Protein AF-0000000082222521 (afdb_homodimer)

Foldseek 3Di:
DPPPPPPPPPPPPPPPPPVVPPPPPPPPPQQQCVLLVPFPHSVCSNVQLVVDPVSNPDHLLVSLLSLLVSLLVLLVVVLVVLVVVLVPDDDPLVNVLSVLLNVLSVCLNPPLSVQLNVCSVVVNLVSSLVSLVSQLVSLVSSQVSDPDDDPCVVSSVVSNVSSSRSSRSSVVSVVVD/DPPPPPPPPPPPPPPPPPVVPPPPPPPPPQQQCVLLVPFPCSVCSNVQLVVDPVSNPDHLLVSLLSLLVSLLVLLVVVLVVLVVVLVPDDDPLVSVLSVLLNVLSVCLNPPLSVQLNVCSVVVNLVSSLVSLVSQLVSLVVSQVSDPDDDPCVVSSVVSNVSSSRSSRSSVVSVVVD

Sequence (354 aa):
MMKLFSIFVVFMQIQVALSSQPIRYATEPKPIQELCKFNINPSLCVSTLNLDPRSKNSNLRELASISIDATSNKVNKMLNYLISVSKNIKDREDLKKYKTCIVEYGTASRRFLPAALDDLKAGFFSLAKSDMESVVSIADHCEAQFAGSSPLTGRNKATHDIANMTADIIRYLFGNNMMKLFSIFVVFMQIQVALSSQPIRYATEPKPIQELCKFNINPSLCVSTLNLDPRSKNSNLRELASISIDATSNKVNKMLNYLISVSKNIKDREDLKKYKTCIVEYGTASRRFLPAALDDLKAGFFSLAKSDMESVVSIADHCEAQFAGSSPLTGRNKATHDIANMTADIIRYLFGNN

Structure (mmCIF, N/CA/C/O backbone):
data_AF-0000000082222521-model_v1
#
loop_
_entity.id
_entity.type
_entity.pdbx_description
1 polymer 'Invertase/pectin methylesterase inhibitor domain superfamily'
#
loop_
_atom_site.group_PDB
_atom_site.id
_atom_site.type_symbol
_atom_site.label_atom_id
_atom_site.label_alt_id
_atom_site.label_comp_id
_atom_site.label_asym_id
_atom_site.label_entity_id
_atom_site.label_seq_id
_atom_site.pdbx_PDB_ins_code
_atom_site.Cartn_x
_atom_site.Cartn_y
_atom_site.Cartn_z
_atom_site.occupancy
_atom_site.B_iso_or_equiv
_atom_site.auth_seq_id
_atom_site.auth_comp_id
_atom_site.auth_asym_id
_atom_site.auth_atom_id
_atom_site.pdbx_PDB_model_num
ATOM 1 N N . MET A 1 1 ? 41 -82.938 -55.688 1 33.47 1 MET A N 1
ATOM 2 C CA . MET A 1 1 ? 40.938 -81.438 -55.906 1 33.47 1 MET A CA 1
ATOM 3 C C . MET A 1 1 ? 39.812 -80.875 -55.094 1 33.47 1 MET A C 1
ATOM 5 O O . MET A 1 1 ? 38.625 -80.938 -55.469 1 33.47 1 MET A O 1
ATOM 9 N N . MET A 1 2 ? 39.938 -80.938 -53.719 1 43.94 2 MET A N 1
ATOM 10 C CA . MET A 1 2 ? 39.031 -80.562 -52.625 1 43.94 2 MET A CA 1
ATOM 11 C C . MET A 1 2 ? 38.781 -79.062 -52.688 1 43.94 2 MET A C 1
ATOM 13 O O . MET A 1 2 ? 39.719 -78.25 -52.656 1 43.94 2 MET A O 1
ATOM 17 N N . LYS A 1 3 ? 37.781 -78.562 -53.5 1 46.06 3 LYS A N 1
ATOM 18 C CA . LYS A 1 3 ? 37.312 -77.188 -53.656 1 46.06 3 LYS A CA 1
ATOM 19 C C . LYS A 1 3 ? 37.031 -76.562 -52.281 1 46.06 3 LYS A C 1
ATOM 21 O O . LYS A 1 3 ? 36.25 -77.062 -51.5 1 46.06 3 LYS A O 1
ATOM 26 N N . LEU A 1 4 ? 38.031 -75.812 -51.719 1 43.34 4 LEU A N 1
ATOM 27 C CA . LEU A 1 4 ? 38.062 -74.938 -50.562 1 43.34 4 LEU A CA 1
ATOM 28 C C . LEU A 1 4 ? 37.031 -73.812 -50.75 1 43.34 4 LEU A C 1
ATOM 30 O O . LEU A 1 4 ? 37.125 -73.062 -51.719 1 43.34 4 LEU A O 1
ATOM 34 N N . PHE A 1 5 ? 35.781 -74 -50.438 1 43.06 5 PHE A N 1
ATOM 35 C CA . PHE A 1 5 ? 34.719 -73.062 -50.375 1 43.06 5 PHE A CA 1
ATOM 36 C C . PHE A 1 5 ? 35.094 -71.875 -49.531 1 43.06 5 PHE A C 1
ATOM 38 O O . PHE A 1 5 ? 35.312 -72 -48.312 1 43.06 5 PHE A O 1
ATOM 45 N N . SER A 1 6 ? 35.75 -70.812 -50.062 1 41.34 6 SER A N 1
ATOM 46 C CA . SER A 1 6 ? 36.094 -69.562 -49.438 1 41.34 6 SER A CA 1
ATOM 47 C C . SER A 1 6 ? 34.844 -68.812 -48.969 1 41.34 6 SER A C 1
ATOM 49 O O . SER A 1 6 ? 34 -68.438 -49.812 1 41.34 6 SER A O 1
ATOM 51 N N . ILE A 1 7 ? 34.344 -69.125 -47.781 1 42.78 7 ILE A N 1
ATOM 52 C CA . ILE A 1 7 ? 33.25 -68.375 -47.156 1 42.78 7 ILE A CA 1
ATOM 53 C C . ILE A 1 7 ? 33.656 -66.938 -46.969 1 42.78 7 ILE A C 1
ATOM 55 O O . ILE A 1 7 ? 34.656 -66.625 -46.281 1 42.78 7 ILE A O 1
ATOM 59 N N . PHE A 1 8 ? 33.438 -66.062 -47.969 1 41.75 8 PHE A N 1
ATOM 60 C CA . PHE A 1 8 ? 33.562 -64.625 -47.844 1 41.75 8 PHE A CA 1
ATOM 61 C C . PHE A 1 8 ? 32.688 -64.125 -46.719 1 41.75 8 PHE A C 1
ATOM 63 O O . PHE A 1 8 ? 31.469 -64.188 -46.781 1 41.75 8 PHE A O 1
ATOM 70 N N . VAL A 1 9 ? 33.188 -64.125 -45.469 1 40.75 9 VAL A N 1
ATOM 71 C CA . VAL A 1 9 ? 32.562 -63.469 -44.312 1 40.75 9 VAL A CA 1
ATOM 72 C C . VAL A 1 9 ? 32.438 -61.969 -44.594 1 40.75 9 VAL A C 1
ATOM 74 O O . VAL A 1 9 ? 33.438 -61.25 -44.719 1 40.75 9 VAL A O 1
ATOM 77 N N . VAL A 1 10 ? 31.406 -61.625 -45.344 1 41.22 10 VAL A N 1
ATOM 78 C CA . VAL A 1 10 ? 31.062 -60.219 -45.469 1 41.22 10 VAL A CA 1
ATOM 79 C C . VAL A 1 10 ? 30.844 -59.594 -44.094 1 41.22 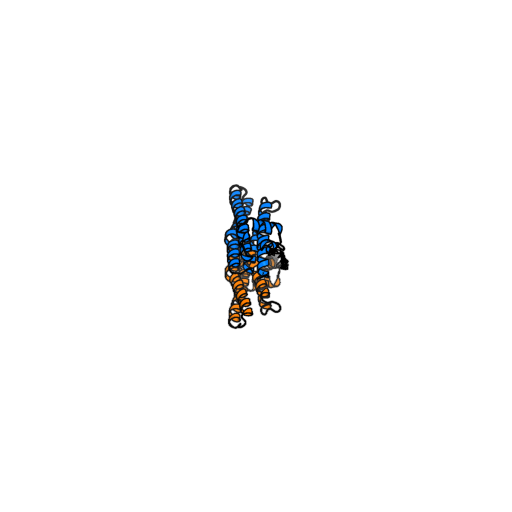10 VAL A C 1
ATOM 81 O O . VAL A 1 10 ? 29.922 -59.969 -43.375 1 41.22 10 VAL A O 1
ATOM 84 N N . PHE A 1 11 ? 31.938 -59.125 -43.406 1 41.56 11 PHE A N 1
ATOM 85 C CA . PHE A 1 11 ? 31.906 -58.281 -42.25 1 41.56 11 PHE A CA 1
ATOM 86 C C . PHE A 1 11 ? 31.078 -57 -42.5 1 41.56 11 PHE A C 1
ATOM 88 O O . PHE A 1 11 ? 31.531 -56.125 -43.25 1 41.56 11 PHE A O 1
ATOM 95 N N . MET A 1 12 ? 29.766 -57.188 -42.625 1 43.19 12 MET A N 1
ATOM 96 C CA . MET A 1 12 ? 28.906 -56.031 -42.594 1 43.19 12 MET A CA 1
ATOM 97 C C . MET A 1 12 ? 29.219 -55.125 -41.375 1 43.19 12 MET A C 1
ATOM 99 O O . MET A 1 12 ? 29.031 -55.562 -40.25 1 43.19 12 MET A O 1
ATOM 103 N N . GLN A 1 13 ? 30.188 -54.219 -41.5 1 44.16 13 GLN A N 1
ATOM 104 C CA . GLN A 1 13 ? 30.391 -53.125 -40.531 1 44.16 13 GLN A CA 1
ATOM 105 C C . GLN A 1 13 ? 29.125 -52.312 -40.375 1 44.16 13 GLN A C 1
ATOM 107 O O . GLN A 1 13 ? 28.688 -51.625 -41.312 1 44.16 13 GLN A O 1
ATOM 112 N N . ILE A 1 14 ? 28.109 -52.875 -39.719 1 44.19 14 ILE A N 1
ATOM 113 C CA . ILE A 1 14 ? 27.031 -52 -39.281 1 44.19 14 ILE A CA 1
ATOM 114 C C . ILE A 1 14 ? 27.609 -50.844 -38.469 1 44.19 14 ILE A C 1
ATOM 116 O O . ILE A 1 14 ? 28.141 -51.031 -37.375 1 44.19 14 ILE A O 1
ATOM 120 N N . GLN A 1 15 ? 28.172 -49.875 -39.094 1 47.06 15 GLN A N 1
ATOM 121 C CA . GLN A 1 15 ? 28.422 -48.594 -38.406 1 47.06 15 GLN A CA 1
ATOM 122 C C . GLN A 1 15 ? 27.156 -48.062 -37.75 1 47.06 15 GLN A C 1
ATOM 124 O O . GLN A 1 15 ? 26.188 -47.719 -38.438 1 47.06 15 GLN A O 1
ATOM 129 N N . VAL A 1 16 ? 26.828 -48.625 -36.594 1 44.84 16 VAL A N 1
ATOM 130 C CA . VAL A 1 16 ? 25.891 -47.906 -35.719 1 44.84 16 VAL A CA 1
ATOM 131 C C . VAL A 1 16 ? 26.328 -46.469 -35.562 1 44.84 16 VAL A C 1
ATOM 133 O O . VAL A 1 16 ? 27.344 -46.188 -34.938 1 44.84 16 VAL A O 1
ATOM 136 N N . ALA A 1 17 ? 26.188 -45.688 -36.656 1 46.28 17 ALA A N 1
ATOM 137 C CA . ALA A 1 17 ? 26.203 -44.25 -36.406 1 46.28 17 ALA A CA 1
ATOM 138 C C . ALA A 1 17 ? 25.344 -43.875 -35.188 1 46.28 17 ALA A C 1
ATOM 140 O O . ALA A 1 17 ? 24.109 -43.875 -35.281 1 46.28 17 ALA A O 1
ATOM 141 N N . LEU A 1 18 ? 25.781 -44.281 -33.969 1 43.16 18 LEU A N 1
ATOM 142 C CA . LEU A 1 18 ? 25.234 -43.531 -32.844 1 43.16 18 LEU A CA 1
ATOM 143 C C . LEU A 1 18 ? 25.219 -42.031 -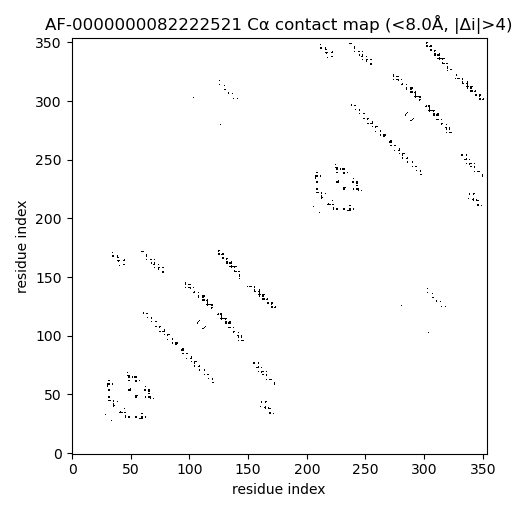33.156 1 43.16 18 LEU A C 1
ATOM 145 O O . LEU A 1 18 ? 26.25 -41.375 -33.125 1 43.16 18 LEU A O 1
ATOM 149 N N . SER A 1 19 ? 24.484 -41.688 -34.188 1 45.19 19 SER A N 1
ATOM 150 C CA . SER A 1 19 ? 24.234 -40.25 -34.219 1 45.19 19 SER A CA 1
ATOM 151 C C . SER A 1 19 ? 23.906 -39.75 -32.812 1 45.19 19 SER A C 1
ATOM 153 O O . SER A 1 19 ? 22.922 -40.156 -32.188 1 45.19 19 SER A O 1
ATOM 155 N N . SER A 1 20 ? 24.938 -39.562 -31.969 1 44.91 20 SER A N 1
ATOM 156 C CA . SER A 1 20 ? 24.688 -38.75 -30.797 1 44.91 20 SER A CA 1
ATOM 157 C C . SER A 1 20 ? 23.781 -37.562 -31.156 1 44.91 20 SER A C 1
ATOM 159 O O . SER A 1 20 ? 24.203 -36.656 -31.891 1 44.91 20 SER A O 1
ATOM 161 N N . GLN A 1 21 ? 22.531 -37.781 -31.469 1 45.69 21 GLN A N 1
ATOM 162 C CA . GLN A 1 21 ? 21.734 -36.562 -31.453 1 45.69 21 GLN A CA 1
ATOM 163 C C . GLN A 1 21 ? 22.125 -35.688 -30.281 1 45.69 21 GLN A C 1
ATOM 165 O O . GLN A 1 21 ? 22.266 -36.156 -29.156 1 45.69 21 GLN A O 1
ATOM 170 N N . PRO A 1 22 ? 22.844 -34.625 -30.594 1 45 22 PRO A N 1
ATOM 171 C CA . PRO A 1 22 ? 23 -33.781 -29.422 1 45 22 PRO A CA 1
ATOM 172 C C . PRO A 1 22 ? 21.734 -33.688 -28.562 1 45 22 PRO A C 1
ATOM 174 O O . PRO A 1 22 ? 20.641 -33.562 -29.109 1 45 22 PRO A O 1
ATOM 177 N N . ILE A 1 23 ? 21.625 -34.469 -27.547 1 42.03 23 ILE A N 1
ATOM 178 C CA . ILE A 1 23 ? 20.594 -34.094 -26.594 1 42.03 23 ILE A CA 1
ATOM 179 C C . ILE A 1 23 ? 20.391 -32.562 -26.656 1 42.03 23 ILE A C 1
ATOM 181 O O . ILE A 1 23 ? 21.312 -31.797 -26.391 1 42.03 23 ILE A O 1
ATOM 185 N N . ARG A 1 24 ? 19.734 -32.156 -27.625 1 39.88 24 ARG A N 1
ATOM 186 C CA . ARG A 1 24 ? 19.266 -30.781 -27.438 1 39.88 24 ARG A CA 1
ATOM 187 C C . ARG A 1 24 ? 18.844 -30.547 -25.984 1 39.88 24 ARG A C 1
ATOM 189 O O . ARG A 1 24 ? 17.859 -31.125 -25.516 1 39.88 24 ARG A O 1
ATOM 196 N N . TYR A 1 25 ? 19.75 -30.469 -25.062 1 37.88 25 TYR A N 1
ATOM 197 C CA . TYR A 1 25 ? 19.312 -29.828 -23.828 1 37.88 25 TYR A CA 1
ATOM 198 C C . TYR A 1 25 ? 18.344 -28.703 -24.125 1 37.88 25 TYR A C 1
ATOM 200 O O . TYR A 1 25 ? 18.672 -27.75 -24.828 1 37.88 25 TYR A O 1
ATOM 208 N N . ALA A 1 26 ? 17.234 -29 -24.578 1 41.06 26 ALA A N 1
ATOM 209 C CA . ALA A 1 26 ? 16.25 -27.922 -24.484 1 41.06 26 ALA A CA 1
ATOM 210 C C . ALA A 1 26 ? 16.578 -26.984 -23.328 1 41.06 26 ALA A C 1
ATOM 212 O O . ALA A 1 26 ? 16.609 -27.406 -22.156 1 41.06 26 ALA A O 1
ATOM 213 N N . THR A 1 27 ? 17.5 -26.141 -23.391 1 41.78 27 THR A N 1
ATOM 214 C CA . THR A 1 27 ? 17.734 -25.125 -22.359 1 41.78 27 THR A CA 1
ATOM 215 C C . THR A 1 27 ? 16.406 -24.594 -21.812 1 41.78 27 THR A C 1
ATOM 217 O O . THR A 1 27 ? 15.664 -23.922 -22.516 1 41.78 27 THR A O 1
ATOM 220 N N . GLU A 1 28 ? 15.531 -25.391 -21.266 1 46.41 28 GLU A N 1
ATOM 221 C CA . GLU A 1 28 ? 14.414 -24.812 -20.531 1 46.41 28 GLU A CA 1
ATOM 222 C C . GLU A 1 28 ? 14.695 -23.375 -20.125 1 46.41 28 GLU A C 1
ATOM 224 O O . GLU A 1 28 ? 15.781 -23.062 -19.641 1 46.41 28 GLU A O 1
ATOM 229 N N . PRO A 1 29 ? 14.195 -22.406 -20.906 1 54.22 29 PRO A N 1
ATOM 230 C CA . PRO A 1 29 ? 14.5 -21.047 -20.484 1 54.22 29 PRO A CA 1
ATOM 231 C C . PRO A 1 29 ? 14.711 -20.922 -18.984 1 54.22 29 PRO A C 1
ATOM 233 O O . PRO A 1 29 ? 13.992 -21.547 -18.203 1 54.22 29 PRO A O 1
ATOM 236 N N . LYS A 1 30 ? 15.945 -20.469 -18.547 1 71.44 30 LYS A N 1
ATOM 237 C CA . LYS A 1 30 ? 16.359 -20.25 -17.156 1 71.44 30 LYS A CA 1
ATOM 238 C C . LYS A 1 30 ? 15.328 -19.406 -16.406 1 71.44 30 LYS A C 1
ATOM 240 O O . LYS A 1 30 ? 14.898 -18.359 -16.906 1 71.44 30 LYS A O 1
ATOM 245 N N . PRO A 1 31 ? 14.688 -20.016 -15.453 1 86.31 31 PRO A N 1
ATOM 246 C CA . PRO A 1 31 ? 13.625 -19.359 -14.68 1 86.31 31 PRO A CA 1
ATOM 247 C C . PRO A 1 31 ? 13.859 -17.859 -14.508 1 86.31 31 PRO A C 1
ATOM 249 O O . PRO A 1 31 ? 12.922 -17.078 -14.602 1 86.31 31 PRO A O 1
ATOM 252 N N . ILE A 1 32 ? 15.094 -17.438 -14.633 1 94 32 ILE A N 1
ATOM 253 C CA . ILE A 1 32 ? 15.383 -16.016 -14.398 1 94 32 ILE A CA 1
ATOM 254 C C . ILE A 1 32 ? 15.102 -15.219 -15.664 1 94 32 ILE A C 1
ATOM 256 O O . ILE A 1 32 ? 14.508 -14.141 -15.602 1 94 32 ILE A O 1
ATOM 260 N N . GLN A 1 33 ? 15.5 -15.75 -16.828 1 91.62 33 GLN A N 1
ATOM 261 C CA . GLN A 1 33 ? 15.273 -15.031 -18.078 1 91.62 33 GLN A CA 1
ATOM 262 C C . GLN A 1 33 ? 13.789 -14.875 -18.375 1 91.62 33 GLN A C 1
ATOM 264 O O . GLN A 1 33 ? 13.344 -13.82 -18.828 1 91.62 33 GLN A O 1
ATOM 269 N N . GLU A 1 34 ? 13.125 -15.867 -18.109 1 90.12 34 GLU A N 1
ATOM 270 C CA . GLU A 1 34 ? 11.672 -15.82 -18.281 1 90.12 34 GLU A CA 1
ATOM 271 C C . GLU A 1 34 ? 11.039 -14.789 -17.359 1 90.12 34 GLU A C 1
ATOM 273 O O . GLU A 1 34 ? 10.227 -13.969 -17.812 1 90.12 34 GLU A O 1
ATOM 278 N N . LEU A 1 35 ? 11.445 -14.805 -16.156 1 94.81 35 LEU A N 1
ATOM 279 C CA . LEU A 1 35 ? 10.883 -13.938 -15.125 1 94.81 35 LEU A CA 1
ATOM 280 C C . LEU A 1 35 ? 11.242 -12.484 -15.391 1 94.81 35 LEU A C 1
ATOM 282 O O . LEU A 1 35 ? 10.438 -11.586 -15.133 1 94.81 35 LEU A O 1
ATOM 286 N N . CYS A 1 36 ? 12.375 -12.203 -15.961 1 97.88 36 CYS A N 1
ATOM 287 C CA . CYS A 1 36 ? 12.906 -10.852 -16.016 1 97.88 36 CYS A CA 1
ATOM 288 C C . CYS A 1 36 ? 12.664 -10.211 -17.375 1 97.88 36 CYS A C 1
ATOM 290 O O . CYS A 1 36 ? 12.797 -9 -17.531 1 97.88 36 CYS A O 1
ATOM 292 N N . LYS A 1 37 ? 12.289 -10.961 -18.344 1 94.75 37 LYS A N 1
ATOM 293 C CA . LYS A 1 37 ? 12.156 -10.5 -19.719 1 94.75 37 LYS A CA 1
ATOM 294 C C . LYS A 1 37 ? 11.234 -9.289 -19.812 1 94.75 37 LYS A C 1
ATOM 296 O O . LYS A 1 37 ? 11.539 -8.32 -20.516 1 94.75 37 LYS A O 1
ATOM 301 N N . PHE A 1 38 ? 10.109 -9.273 -19.078 1 92.5 38 PHE A N 1
ATOM 302 C CA . PHE A 1 38 ? 9.125 -8.211 -19.188 1 92.5 38 PHE A CA 1
ATOM 303 C C . PHE A 1 38 ? 9.094 -7.352 -17.938 1 92.5 38 PHE A C 1
ATOM 305 O O . PHE A 1 38 ? 8.141 -6.602 -17.703 1 92.5 38 PHE A O 1
ATOM 312 N N . ASN A 1 39 ? 10.094 -7.566 -17.203 1 97.88 39 ASN A N 1
ATOM 313 C CA . ASN A 1 39 ? 10.195 -6.738 -16.016 1 97.88 39 ASN A CA 1
ATOM 314 C C . ASN A 1 39 ? 10.414 -5.27 -16.359 1 97.88 39 ASN A C 1
ATOM 316 O O . ASN A 1 39 ? 10.992 -4.953 -17.406 1 97.88 39 ASN A O 1
ATOM 320 N N . ILE A 1 40 ? 10.016 -4.395 -15.508 1 98.12 40 ILE A N 1
ATOM 321 C CA . ILE A 1 40 ? 10.156 -2.953 -15.688 1 98.12 40 ILE A CA 1
ATOM 322 C C . ILE A 1 40 ? 11.641 -2.59 -15.781 1 98.12 40 ILE A C 1
ATOM 324 O O . ILE A 1 40 ? 12.008 -1.607 -16.422 1 98.12 40 ILE A O 1
ATOM 328 N N . ASN A 1 41 ? 12.477 -3.355 -15.086 1 98.06 41 ASN A N 1
ATOM 329 C CA . ASN A 1 41 ? 13.93 -3.221 -15.133 1 98.06 41 ASN A CA 1
ATOM 330 C C . ASN A 1 41 ? 14.609 -4.562 -15.383 1 98.06 41 ASN A C 1
ATOM 332 O O . ASN A 1 41 ? 15.195 -5.148 -14.477 1 98.06 41 ASN A O 1
ATOM 336 N N . PRO A 1 42 ? 14.602 -4.961 -16.656 1 98 42 PRO A N 1
ATOM 337 C CA . PRO A 1 42 ? 15.07 -6.312 -16.969 1 98 42 PRO A CA 1
ATOM 338 C C . PRO A 1 42 ? 16.531 -6.539 -16.578 1 98 42 PRO A C 1
ATOM 340 O O . PRO A 1 42 ? 16.875 -7.59 -16.031 1 98 42 PRO A O 1
ATOM 343 N N . SER A 1 43 ? 17.391 -5.566 -16.844 1 97.88 43 SER A N 1
ATOM 344 C CA . SER A 1 43 ? 18.797 -5.727 -16.531 1 97.88 43 SER A CA 1
ATOM 345 C C . SER A 1 43 ? 19.031 -5.816 -15.023 1 97.88 43 SER A C 1
ATOM 347 O O . SER A 1 43 ? 19.797 -6.656 -14.555 1 97.88 43 SER A O 1
ATOM 349 N N . LEU A 1 44 ? 18.344 -4.992 -14.258 1 98.75 44 LEU A N 1
ATOM 350 C CA . LEU A 1 44 ? 18.438 -5.023 -12.805 1 98.75 44 LEU A CA 1
ATOM 351 C C . LEU A 1 44 ? 17.906 -6.332 -12.25 1 98.75 44 LEU A C 1
ATOM 353 O O . LEU A 1 44 ? 18.469 -6.898 -11.305 1 98.75 44 LEU A O 1
ATOM 357 N N . CYS A 1 45 ? 16.828 -6.766 -12.828 1 98.81 45 CYS A N 1
ATOM 358 C CA . CYS A 1 45 ? 16.203 -8.023 -12.438 1 98.81 45 CYS A CA 1
ATOM 359 C C . CYS A 1 45 ? 17.188 -9.188 -12.578 1 98.81 45 CYS A C 1
ATOM 361 O O . CYS A 1 45 ? 17.422 -9.922 -11.617 1 98.81 45 CYS A O 1
ATOM 363 N N . VAL A 1 46 ? 17.781 -9.297 -13.695 1 98.38 46 VAL A N 1
ATOM 364 C CA . VAL A 1 46 ? 18.719 -10.383 -13.977 1 98.38 46 VAL A CA 1
ATOM 365 C C . VAL A 1 46 ? 19.922 -10.289 -13.039 1 98.38 46 VAL A C 1
ATOM 367 O O . VAL A 1 46 ? 20.297 -11.281 -12.406 1 98.38 46 VAL A O 1
ATOM 370 N N . SER A 1 47 ? 20.453 -9.156 -12.938 1 98.19 47 SER A N 1
ATOM 371 C CA . SER A 1 47 ? 21.656 -9 -12.117 1 98.19 47 SER A CA 1
ATOM 372 C C . SER A 1 47 ? 21.359 -9.258 -10.648 1 98.19 47 SER A C 1
ATOM 374 O O . SER A 1 47 ? 22.141 -9.922 -9.961 1 98.19 47 SER A O 1
ATOM 376 N N . THR A 1 48 ? 20.234 -8.773 -10.156 1 98.69 48 THR A N 1
ATOM 377 C CA . THR A 1 48 ? 19.859 -8.93 -8.75 1 98.69 48 THR A CA 1
ATOM 378 C C . THR A 1 48 ? 19.688 -10.406 -8.406 1 98.69 48 THR A C 1
ATOM 380 O O . THR A 1 48 ? 20.219 -10.883 -7.398 1 98.69 48 THR A O 1
ATOM 383 N N . LEU A 1 49 ? 18.984 -11.109 -9.227 1 98.62 49 LEU A N 1
ATOM 384 C CA . LEU A 1 49 ? 18.703 -12.508 -8.938 1 98.62 49 LEU A CA 1
ATOM 385 C C . LEU A 1 49 ? 19.953 -13.359 -9.078 1 98.62 49 LEU A C 1
ATOM 387 O O . LEU A 1 49 ? 20.188 -14.258 -8.266 1 98.62 49 LEU A O 1
ATOM 391 N N . ASN A 1 50 ? 20.766 -12.992 -9.984 1 97.25 50 ASN A N 1
ATOM 392 C CA . ASN A 1 50 ? 21.984 -13.766 -10.203 1 97.25 50 ASN A CA 1
ATOM 393 C C . ASN A 1 50 ? 22.984 -13.562 -9.086 1 97.25 50 ASN A C 1
ATOM 395 O O . ASN A 1 50 ? 23.891 -14.375 -8.898 1 97.25 50 ASN A O 1
ATOM 399 N N . LEU A 1 51 ? 22.828 -12.484 -8.375 1 97.69 51 LEU A N 1
ATOM 400 C CA . LEU A 1 51 ? 23.75 -12.211 -7.273 1 97.69 51 LEU A CA 1
ATOM 401 C C . LEU A 1 51 ? 23.516 -13.18 -6.121 1 97.69 51 LEU A C 1
ATOM 403 O O . LEU A 1 51 ? 24.375 -13.367 -5.27 1 97.69 51 LEU A O 1
ATOM 407 N N . ASP A 1 52 ? 22.344 -13.75 -6.039 1 97.94 52 ASP A N 1
ATOM 408 C CA . ASP A 1 52 ? 22.016 -14.688 -4.973 1 97.94 52 ASP A CA 1
ATOM 409 C C . ASP A 1 52 ? 22.156 -16.125 -5.449 1 97.94 52 ASP A C 1
ATOM 411 O O . ASP A 1 52 ? 21.422 -16.578 -6.336 1 97.94 52 ASP A O 1
ATOM 415 N N . PRO A 1 53 ? 22.953 -16.984 -4.809 1 96.94 53 PRO A N 1
ATOM 416 C CA . PRO A 1 53 ? 23.188 -18.359 -5.27 1 96.94 53 PRO A CA 1
ATOM 417 C C . PRO A 1 53 ? 21.953 -19.234 -5.172 1 96.94 53 PRO A C 1
ATOM 419 O O . PRO A 1 53 ? 21.828 -20.234 -5.902 1 96.94 53 PRO A O 1
ATOM 422 N N . ARG A 1 54 ? 21.094 -18.891 -4.402 1 97.44 54 ARG A N 1
ATOM 423 C CA . ARG A 1 54 ? 19.875 -19.672 -4.289 1 97.44 54 ARG A CA 1
ATOM 424 C C . ARG A 1 54 ? 19.109 -19.672 -5.609 1 97.44 54 ARG A C 1
ATOM 426 O O . ARG A 1 54 ? 18.266 -20.547 -5.84 1 97.44 54 ARG A O 1
ATOM 433 N N . SER A 1 55 ? 19.391 -18.672 -6.504 1 97.12 55 SER A N 1
ATOM 434 C CA . SER A 1 55 ? 18.60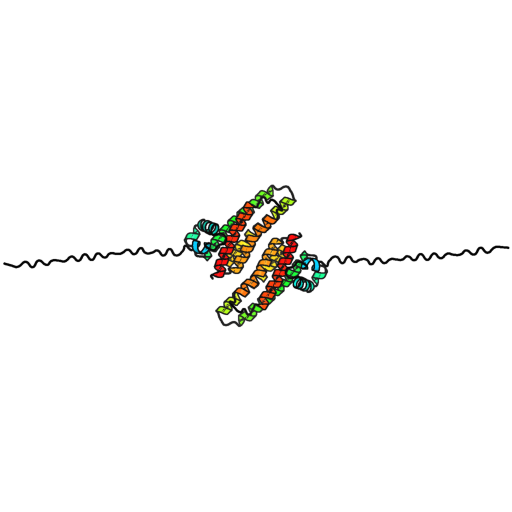9 -18.469 -7.719 1 97.12 55 SER A CA 1
ATOM 435 C C . SER A 1 55 ? 18.828 -19.609 -8.719 1 97.12 55 SER A C 1
ATOM 437 O O . SER A 1 55 ? 17.984 -19.875 -9.57 1 97.12 55 SER A O 1
ATOM 439 N N . LYS A 1 56 ? 19.891 -20.344 -8.672 1 94 56 LYS A N 1
ATOM 440 C CA . LYS A 1 56 ? 20.281 -21.375 -9.641 1 94 56 LYS A CA 1
ATOM 441 C C . LYS A 1 56 ? 19.281 -22.531 -9.641 1 94 56 LYS A C 1
ATOM 443 O O . LYS A 1 56 ? 19.031 -23.141 -10.688 1 94 56 LYS A O 1
ATOM 448 N N . ASN A 1 57 ? 18.641 -22.797 -8.5 1 91.88 57 ASN A N 1
ATOM 449 C CA . ASN A 1 57 ? 17.734 -23.938 -8.383 1 91.88 57 ASN A CA 1
ATOM 450 C C . ASN A 1 57 ? 16.359 -23.5 -7.887 1 91.88 57 ASN A C 1
ATOM 452 O O . ASN A 1 57 ? 15.648 -24.281 -7.242 1 91.88 57 ASN A O 1
ATOM 456 N N . SER A 1 58 ? 16.047 -22.328 -8.211 1 94.81 58 SER A N 1
ATOM 457 C CA . SER A 1 58 ? 14.797 -21.781 -7.676 1 94.81 58 SER A CA 1
ATOM 458 C C . SER A 1 58 ? 13.688 -21.797 -8.719 1 94.81 58 SER A C 1
ATOM 460 O O . SER A 1 58 ? 13.945 -21.625 -9.914 1 94.81 58 SER A O 1
ATOM 462 N N . ASN A 1 59 ? 12.461 -22.047 -8.242 1 93.75 59 ASN A N 1
ATOM 463 C CA . ASN A 1 59 ? 11.297 -21.781 -9.078 1 93.75 59 ASN A CA 1
ATOM 464 C C . ASN A 1 59 ? 10.906 -20.312 -9.039 1 93.75 59 ASN A C 1
ATOM 466 O O . ASN A 1 59 ? 11.586 -19.5 -8.414 1 93.75 59 ASN A O 1
ATOM 470 N N . LEU A 1 60 ? 9.836 -19.906 -9.703 1 94.88 60 LEU A N 1
ATOM 471 C CA . LEU A 1 60 ? 9.445 -18.516 -9.875 1 94.88 60 LEU A CA 1
ATOM 472 C C . LEU A 1 60 ? 9.117 -17.875 -8.531 1 94.88 60 LEU A C 1
ATOM 474 O O . LEU A 1 60 ? 9.516 -16.734 -8.266 1 94.88 60 LEU A O 1
ATOM 478 N N . ARG A 1 61 ? 8.406 -18.578 -7.652 1 95.75 61 ARG A N 1
ATOM 479 C CA . ARG A 1 61 ? 8.031 -18.031 -6.348 1 95.75 61 ARG A CA 1
ATOM 480 C C . ARG A 1 61 ? 9.258 -17.844 -5.465 1 95.75 61 ARG A C 1
ATOM 482 O O . ARG A 1 61 ? 9.344 -16.859 -4.715 1 95.75 61 ARG A O 1
ATOM 489 N N . GLU A 1 62 ? 10.141 -18.75 -5.559 1 97.19 62 GLU A N 1
ATOM 490 C CA . GLU A 1 62 ? 11.391 -18.641 -4.809 1 97.19 62 GLU A CA 1
ATOM 491 C C . GLU A 1 62 ? 12.227 -17.469 -5.309 1 97.19 62 GLU A C 1
ATOM 493 O O . GLU A 1 62 ? 12.859 -16.766 -4.516 1 97.19 62 GLU A O 1
ATOM 498 N N . LEU A 1 63 ? 12.211 -17.25 -6.57 1 98.25 63 LEU A N 1
ATOM 499 C CA . LEU A 1 63 ? 12.914 -16.094 -7.137 1 98.25 63 LEU A CA 1
ATOM 500 C C . LEU A 1 63 ? 12.305 -14.789 -6.648 1 98.25 63 LEU A C 1
ATOM 502 O O . LEU A 1 63 ? 13.023 -13.828 -6.367 1 98.25 63 LEU A O 1
ATOM 506 N N . ALA A 1 64 ? 11.016 -14.805 -6.547 1 98.5 64 ALA A N 1
ATOM 507 C CA . ALA A 1 64 ? 10.352 -13.633 -5.984 1 98.5 64 ALA A CA 1
ATOM 508 C C . ALA A 1 64 ? 10.773 -13.406 -4.535 1 98.5 64 ALA A C 1
ATOM 510 O O . ALA A 1 64 ? 11.016 -12.266 -4.125 1 98.5 64 ALA A O 1
ATOM 511 N N . SER A 1 65 ? 10.93 -14.469 -3.793 1 98.75 65 SER A N 1
ATOM 512 C CA . SER A 1 65 ? 11.391 -14.359 -2.412 1 98.75 65 SER A CA 1
ATOM 513 C C . SER A 1 65 ? 12.805 -13.812 -2.344 1 98.75 65 SER A C 1
ATOM 515 O O . SER A 1 65 ? 13.117 -12.992 -1.479 1 98.75 65 SER A O 1
ATOM 517 N N . ILE A 1 66 ? 13.586 -14.25 -3.215 1 98.75 66 ILE A N 1
ATOM 518 C CA . ILE A 1 66 ? 14.961 -13.773 -3.291 1 98.75 66 ILE A CA 1
ATOM 519 C C . ILE A 1 66 ? 14.969 -12.281 -3.609 1 98.75 66 ILE A C 1
ATOM 521 O O . ILE A 1 66 ? 15.75 -11.516 -3.037 1 98.75 66 ILE A O 1
ATOM 525 N N . SER A 1 67 ? 14.117 -11.836 -4.488 1 98.88 67 SER A N 1
ATOM 526 C CA . SER A 1 67 ? 14.039 -10.422 -4.832 1 98.88 67 SER A CA 1
ATOM 527 C C . SER A 1 67 ? 13.594 -9.586 -3.637 1 98.88 67 SER A C 1
ATOM 529 O O . SER A 1 67 ? 14.07 -8.469 -3.439 1 98.88 67 SER A O 1
ATOM 531 N N . ILE A 1 68 ? 12.648 -10.133 -2.846 1 98.94 68 ILE A N 1
ATOM 532 C CA . ILE A 1 68 ? 12.227 -9.43 -1.639 1 98.94 68 ILE A CA 1
ATOM 533 C C . ILE A 1 68 ? 13.391 -9.328 -0.662 1 98.94 68 ILE A C 1
ATOM 535 O O . ILE A 1 68 ? 13.602 -8.281 -0.043 1 98.94 68 ILE A O 1
ATOM 539 N N . ASP A 1 69 ? 14.148 -10.344 -0.55 1 98.88 69 ASP A N 1
ATOM 540 C CA . ASP A 1 69 ? 15.328 -10.32 0.31 1 98.88 69 ASP A CA 1
ATOM 541 C C . ASP A 1 69 ? 16.328 -9.25 -0.154 1 98.88 69 ASP A C 1
ATOM 543 O O . ASP A 1 69 ? 16.875 -8.516 0.665 1 98.88 69 ASP A O 1
ATOM 547 N N . ALA A 1 70 ? 16.562 -9.195 -1.418 1 98.94 70 ALA A N 1
ATOM 548 C CA . ALA A 1 70 ? 17.469 -8.195 -1.967 1 98.94 70 ALA A CA 1
ATOM 549 C C . ALA A 1 70 ? 16.969 -6.781 -1.705 1 98.94 70 ALA A C 1
ATOM 551 O O . ALA A 1 70 ? 17.734 -5.891 -1.354 1 98.94 70 ALA A O 1
ATOM 552 N N . THR A 1 71 ? 15.672 -6.59 -1.864 1 98.94 71 THR A N 1
ATOM 553 C CA . THR A 1 71 ? 15.055 -5.301 -1.563 1 98.94 71 THR A CA 1
ATOM 554 C C . THR A 1 71 ? 15.203 -4.965 -0.082 1 98.94 71 THR A C 1
ATOM 556 O O . THR A 1 71 ? 15.523 -3.828 0.275 1 98.94 71 THR A O 1
ATOM 559 N N . SER A 1 72 ? 15.023 -5.965 0.751 1 98.94 72 SER A N 1
ATOM 560 C CA . SER A 1 72 ? 15.172 -5.777 2.189 1 98.94 72 SER A CA 1
ATOM 561 C C . SER A 1 72 ? 16.578 -5.32 2.545 1 98.94 72 SER A C 1
ATOM 563 O O . SER A 1 72 ? 16.766 -4.43 3.377 1 98.94 72 SER A O 1
ATOM 565 N N . ASN A 1 73 ? 17.5 -5.918 1.929 1 98.88 73 ASN A N 1
ATOM 566 C CA . ASN A 1 73 ? 18.891 -5.516 2.16 1 98.88 73 ASN A CA 1
ATOM 567 C C . ASN A 1 73 ? 19.125 -4.059 1.78 1 98.88 73 ASN A C 1
ATOM 569 O O . ASN A 1 73 ? 19.766 -3.314 2.521 1 98.88 73 ASN A O 1
ATOM 573 N N . LYS A 1 74 ? 18.594 -3.672 0.608 1 98.94 74 LYS A N 1
ATOM 574 C CA . LYS A 1 74 ? 18.766 -2.297 0.142 1 98.94 74 LYS A CA 1
ATOM 575 C C . LYS A 1 74 ? 18.078 -1.313 1.087 1 98.94 74 LYS A C 1
ATOM 577 O O . LYS A 1 74 ? 18.641 -0.272 1.425 1 98.94 74 LYS A O 1
ATOM 582 N N . VAL A 1 75 ? 16.922 -1.666 1.541 1 98.94 75 VAL A N 1
ATOM 583 C CA . VAL A 1 75 ? 16.156 -0.836 2.455 1 98.94 75 VAL A CA 1
ATOM 584 C C . VAL A 1 75 ? 16.891 -0.698 3.783 1 98.94 75 VAL A C 1
ATOM 586 O O . VAL A 1 75 ? 16.984 0.4 4.336 1 98.94 75 VAL A O 1
ATOM 589 N N . ASN A 1 76 ? 17.406 -1.781 4.273 1 98.94 76 ASN A N 1
ATOM 590 C CA . ASN A 1 76 ? 18.109 -1.756 5.551 1 98.94 76 ASN A CA 1
ATOM 591 C C . ASN A 1 76 ? 19.391 -0.935 5.469 1 98.94 76 ASN A C 1
ATOM 593 O O . ASN A 1 76 ? 19.75 -0.229 6.414 1 98.94 76 ASN A O 1
ATOM 597 N N . LYS A 1 77 ? 20.031 -1.043 4.348 1 98.88 77 LYS A N 1
ATOM 598 C CA . LYS A 1 77 ? 21.219 -0.204 4.148 1 98.88 77 LYS A CA 1
ATOM 599 C C . LYS A 1 77 ? 20.844 1.275 4.148 1 98.88 77 LYS A C 1
ATOM 601 O O . LYS A 1 77 ? 21.531 2.096 4.754 1 98.88 77 LYS A O 1
ATOM 606 N N . MET A 1 78 ? 19.781 1.627 3.496 1 98.88 78 MET A N 1
ATOM 607 C CA . MET A 1 78 ? 19.312 3.008 3.477 1 98.88 78 MET A CA 1
ATOM 608 C C . MET A 1 78 ? 18.922 3.469 4.879 1 98.88 78 MET A C 1
ATOM 610 O O . MET A 1 78 ? 19.297 4.562 5.301 1 98.88 78 MET A O 1
ATOM 614 N N . LEU A 1 79 ? 18.234 2.613 5.605 1 98.88 79 LEU A N 1
ATOM 615 C CA . LEU A 1 79 ? 17.797 2.939 6.957 1 98.88 79 LEU A CA 1
ATOM 616 C C . LEU A 1 79 ? 19 3.207 7.863 1 98.88 79 LEU A C 1
ATOM 618 O O . LEU A 1 79 ? 19.031 4.211 8.578 1 98.88 79 LEU A O 1
ATOM 622 N N . ASN A 1 80 ? 19.969 2.377 7.77 1 98.81 80 ASN A N 1
ATOM 623 C CA . ASN A 1 80 ? 21.156 2.525 8.594 1 98.81 80 ASN A CA 1
ATOM 624 C C . ASN A 1 80 ? 21.938 3.789 8.227 1 98.81 80 ASN A C 1
ATOM 626 O O . ASN A 1 80 ? 22.453 4.477 9.109 1 98.81 80 ASN A O 1
ATOM 630 N N . TYR A 1 81 ? 22 4.082 6.945 1 98.81 81 TYR A N 1
ATOM 631 C CA . TYR A 1 81 ? 22.656 5.309 6.5 1 98.81 81 TYR A CA 1
ATOM 632 C C . TYR A 1 81 ? 21.969 6.535 7.082 1 98.81 81 TYR A C 1
ATOM 634 O O . TYR A 1 81 ? 22.625 7.434 7.613 1 98.81 81 TYR A O 1
ATOM 642 N N . LEU A 1 82 ? 20.672 6.555 7.016 1 98.88 82 LEU A N 1
ATOM 643 C CA . LEU A 1 82 ? 19.875 7.68 7.504 1 98.88 82 LEU A CA 1
ATOM 644 C C . LEU A 1 82 ? 20.094 7.887 9 1 98.88 82 LEU A C 1
ATOM 646 O O . LEU A 1 82 ? 20.266 9.023 9.453 1 98.88 82 LEU A O 1
ATOM 650 N N . ILE A 1 83 ? 20.062 6.746 9.75 1 98.69 83 ILE A N 1
ATOM 651 C CA . ILE A 1 83 ? 20.25 6.809 11.195 1 98.69 83 ILE A CA 1
ATOM 652 C C . ILE A 1 83 ? 21.641 7.379 11.508 1 98.69 83 ILE A C 1
ATOM 654 O O . ILE A 1 83 ? 21.781 8.258 12.359 1 98.69 83 ILE A O 1
ATOM 658 N N . SER A 1 84 ? 22.578 6.957 10.742 1 98.5 84 SER A N 1
ATOM 659 C CA . SER A 1 84 ? 23.953 7.387 10.969 1 98.5 84 SER A CA 1
ATOM 660 C C . SER A 1 84 ? 24.125 8.867 10.656 1 98.5 84 SER A C 1
ATOM 662 O O . SER A 1 84 ? 24.703 9.617 11.453 1 98.5 84 SER A O 1
ATOM 664 N N . VAL A 1 85 ? 23.625 9.312 9.5 1 98.12 85 VAL A N 1
ATOM 665 C CA . VAL A 1 85 ? 23.828 10.68 9.047 1 98.12 85 VAL A CA 1
ATOM 666 C C . VAL A 1 85 ? 23.047 11.641 9.938 1 98.12 85 VAL A C 1
ATOM 668 O O . VAL A 1 85 ? 23.5 12.758 10.211 1 98.12 85 VAL A O 1
ATOM 671 N N . SER A 1 86 ? 21.922 11.203 10.398 1 97.81 86 SER A N 1
ATOM 672 C CA . SER A 1 86 ? 21.047 12.07 11.164 1 97.81 86 SER A CA 1
ATOM 673 C C . SER A 1 86 ? 21.688 12.492 12.477 1 97.81 86 SER A C 1
ATOM 675 O O . SER A 1 86 ? 21.375 13.555 13.016 1 97.81 86 SER A O 1
ATOM 677 N N . LYS A 1 87 ? 22.609 11.695 13 1 97.62 87 LYS A N 1
ATOM 678 C CA . LYS A 1 87 ? 23.297 11.992 14.258 1 97.62 87 LYS A CA 1
ATOM 679 C C . LYS A 1 87 ? 24.125 13.266 14.148 1 97.62 87 LYS A C 1
ATOM 681 O O . LYS A 1 87 ? 24.422 13.898 15.156 1 97.62 87 LYS A O 1
ATOM 686 N N . ASN A 1 88 ? 24.406 13.719 12.984 1 97 88 ASN A N 1
ATOM 687 C CA . ASN A 1 88 ? 25.297 14.852 12.789 1 97 88 ASN A CA 1
ATOM 688 C C . ASN A 1 88 ? 24.562 16.062 12.234 1 97 88 ASN A C 1
ATOM 690 O O . ASN A 1 88 ? 25.172 17.078 11.891 1 97 88 ASN A O 1
ATOM 694 N N . ILE A 1 89 ? 23.297 15.93 12.047 1 96.62 89 ILE A N 1
ATOM 695 C CA . ILE A 1 89 ? 22.516 17.031 11.531 1 96.62 89 ILE A CA 1
ATOM 696 C C . ILE A 1 89 ? 22.141 17.984 12.664 1 96.62 89 ILE A C 1
ATOM 698 O O . ILE A 1 89 ? 21.531 17.578 13.656 1 96.62 89 ILE A O 1
ATOM 702 N N . LYS A 1 90 ? 22.484 19.234 12.508 1 96.44 90 LYS A N 1
ATOM 703 C CA . LYS A 1 90 ? 22.266 20.219 13.57 1 96.44 90 LYS A CA 1
ATOM 704 C C . LYS A 1 90 ? 21.016 21.047 13.297 1 96.44 90 LYS A C 1
ATOM 706 O O . LYS A 1 90 ? 20.297 21.422 14.227 1 96.44 90 LYS A O 1
ATOM 711 N N . ASP A 1 91 ? 20.734 21.297 12.008 1 96.38 91 ASP A N 1
ATOM 712 C CA . ASP A 1 91 ? 19.562 22.094 11.656 1 96.38 91 ASP A CA 1
ATOM 713 C C . ASP A 1 91 ? 18.266 21.328 11.961 1 96.38 91 ASP A C 1
ATOM 715 O O . ASP A 1 91 ? 18.078 20.219 11.477 1 96.38 91 ASP A O 1
ATOM 719 N N . ARG A 1 92 ? 17.453 21.969 12.758 1 96.38 92 ARG A N 1
ATOM 720 C CA . ARG A 1 92 ? 16.25 21.328 13.258 1 96.38 92 ARG A CA 1
ATOM 721 C C . ARG A 1 92 ? 15.312 20.938 12.109 1 96.38 92 ARG A C 1
ATOM 723 O O . ARG A 1 92 ? 14.719 19.859 12.117 1 96.38 92 ARG A O 1
ATOM 730 N N . GLU A 1 93 ? 15.227 21.797 11.125 1 93.38 93 GLU A N 1
ATOM 731 C CA . GLU A 1 93 ? 14.352 21.531 9.984 1 93.38 93 GLU A CA 1
ATOM 732 C C . GLU A 1 93 ? 14.883 20.359 9.148 1 93.38 93 GLU A C 1
ATOM 734 O O . GLU A 1 93 ? 14.117 19.516 8.711 1 93.38 93 GLU A O 1
ATOM 739 N N . ASP A 1 94 ? 16.156 20.312 9.016 1 94.62 94 ASP A N 1
ATOM 740 C CA . ASP A 1 94 ? 16.766 19.203 8.281 1 94.62 94 ASP A CA 1
ATOM 741 C C . ASP A 1 94 ? 16.641 17.906 9.055 1 94.62 94 ASP A C 1
ATOM 743 O O . ASP A 1 94 ? 16.359 16.859 8.469 1 94.62 94 ASP A O 1
ATOM 747 N N . LEU A 1 95 ? 16.797 18.016 10.289 1 97.25 95 LEU A N 1
ATOM 748 C CA . LEU A 1 95 ? 16.703 16.828 11.109 1 97.25 95 LEU A CA 1
ATOM 749 C C . LEU A 1 95 ? 15.297 16.219 11.023 1 97.25 95 LEU A C 1
ATOM 751 O O . LEU A 1 95 ? 15.148 15 10.992 1 97.25 95 LEU A O 1
ATOM 755 N N . LYS A 1 96 ? 14.336 17 10.969 1 95.5 96 LYS A N 1
ATOM 756 C CA . LYS A 1 96 ? 12.961 16.531 10.844 1 95.5 96 LYS A CA 1
ATOM 757 C C . LYS A 1 96 ? 12.766 15.742 9.555 1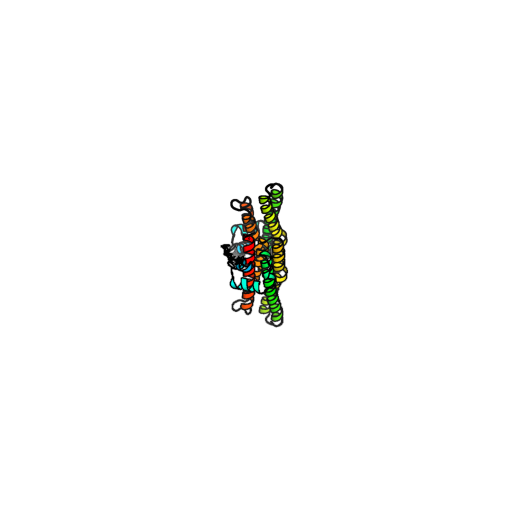 95.5 96 LYS A C 1
ATOM 759 O O . LYS A 1 96 ? 12.07 14.727 9.547 1 95.5 96 LYS A O 1
ATOM 764 N N . LYS A 1 97 ? 13.344 16.219 8.484 1 96.06 97 LYS A N 1
ATOM 765 C CA . LYS A 1 97 ? 13.25 15.531 7.199 1 96.06 97 LYS A CA 1
ATOM 766 C C . LYS A 1 97 ? 13.867 14.141 7.285 1 96.06 97 LYS A C 1
ATOM 768 O O . LYS A 1 97 ? 13.258 13.156 6.859 1 96.06 97 LYS A O 1
ATOM 773 N N . TYR A 1 98 ? 15.023 14.086 7.926 1 97.81 98 TYR A N 1
ATOM 774 C CA . TYR A 1 98 ? 15.711 12.805 8.07 1 97.81 98 TYR A CA 1
ATOM 775 C C . TYR A 1 98 ? 14.945 11.875 9.008 1 97.81 98 TYR A C 1
ATOM 777 O O . TYR A 1 98 ? 14.867 10.672 8.766 1 97.81 98 TYR A O 1
ATOM 785 N N . LYS A 1 99 ? 14.375 12.375 9.984 1 97.75 99 LYS A N 1
ATOM 786 C CA . LYS A 1 99 ? 13.602 11.555 10.922 1 97.75 99 LYS A CA 1
ATOM 787 C C . LYS A 1 99 ? 12.359 10.977 10.25 1 97.75 99 LYS A C 1
ATOM 789 O O . LYS A 1 99 ? 12 9.82 10.484 1 97.75 99 LYS A O 1
ATOM 794 N N . THR A 1 100 ? 11.75 11.789 9.414 1 96.12 100 THR A N 1
ATOM 795 C CA . THR A 1 100 ? 10.617 11.289 8.648 1 96.12 100 THR A CA 1
ATOM 796 C C . THR A 1 100 ? 11.039 10.125 7.75 1 96.12 100 THR A C 1
ATOM 798 O O . THR A 1 100 ? 10.367 9.094 7.699 1 96.12 100 THR A O 1
ATOM 801 N N . CYS A 1 101 ? 12.164 10.312 7.129 1 98.38 101 CYS A N 1
ATOM 802 C CA . CYS A 1 101 ? 12.688 9.25 6.277 1 98.38 101 CYS A CA 1
ATOM 803 C C . CYS A 1 101 ? 13.016 8.016 7.094 1 98.38 101 CYS A C 1
ATOM 805 O O . CYS A 1 101 ? 12.734 6.891 6.672 1 98.38 101 CYS A O 1
ATOM 807 N N . ILE A 1 102 ? 13.57 8.172 8.25 1 98.81 102 ILE A N 1
ATOM 808 C CA . ILE A 1 102 ? 13.93 7.062 9.117 1 98.81 102 ILE A CA 1
ATOM 809 C C . ILE A 1 102 ? 12.68 6.289 9.516 1 98.81 102 ILE A C 1
ATOM 811 O O . ILE A 1 102 ? 12.664 5.055 9.477 1 98.81 102 ILE A O 1
ATOM 815 N N . VAL A 1 103 ? 11.664 6.957 9.828 1 98.31 103 VAL A N 1
ATOM 816 C CA . VAL A 1 103 ? 10.414 6.309 10.211 1 98.31 103 VAL A CA 1
ATOM 817 C C . VAL A 1 103 ? 9.859 5.52 9.023 1 98.31 103 VAL A C 1
ATOM 819 O O . VAL A 1 103 ? 9.461 4.363 9.172 1 98.31 103 VAL A O 1
ATOM 822 N N . GLU A 1 104 ? 9.875 6.129 7.902 1 98.25 104 GLU A N 1
ATOM 823 C CA . GLU A 1 104 ? 9.266 5.508 6.727 1 98.25 104 GLU A CA 1
ATOM 824 C C . GLU A 1 104 ? 10.078 4.301 6.262 1 98.25 104 GLU A C 1
ATOM 826 O O . GLU A 1 104 ? 9.523 3.221 6.047 1 98.25 104 GLU A O 1
ATOM 831 N N . TYR A 1 105 ? 11.359 4.477 6.156 1 98.81 105 TYR A N 1
ATOM 832 C CA . TYR A 1 105 ? 12.188 3.328 5.801 1 98.81 105 TYR A CA 1
ATOM 833 C C . TYR A 1 105 ? 12.125 2.256 6.883 1 98.81 105 TYR A C 1
ATOM 835 O O . TYR A 1 105 ? 12.195 1.061 6.582 1 98.81 105 TYR A O 1
ATOM 843 N N . GLY A 1 106 ? 12.062 2.67 8.102 1 98.81 106 GLY A N 1
ATOM 844 C CA . GLY A 1 106 ? 11.836 1.708 9.172 1 98.81 106 GLY A CA 1
ATOM 845 C C . GLY A 1 106 ? 10.555 0.914 9 1 98.81 106 GLY A C 1
ATOM 846 O O . GLY A 1 106 ? 10.539 -0.3 9.219 1 98.81 106 GLY A O 1
ATOM 847 N N . THR A 1 107 ? 9.508 1.583 8.578 1 98.56 107 THR A N 1
ATOM 848 C CA . THR A 1 107 ? 8.227 0.92 8.336 1 98.56 107 THR A CA 1
ATOM 849 C C . THR A 1 107 ? 8.352 -0.074 7.184 1 98.56 107 THR A C 1
ATOM 851 O O . THR A 1 107 ? 7.82 -1.185 7.258 1 98.56 107 THR A O 1
ATOM 854 N N . ALA A 1 108 ? 9.023 0.36 6.125 1 98.81 108 ALA A N 1
ATOM 855 C CA . ALA A 1 108 ? 9.273 -0.575 5.031 1 98.81 108 ALA A CA 1
ATOM 856 C C . ALA A 1 108 ? 9.969 -1.835 5.535 1 98.81 108 ALA A C 1
ATOM 858 O O . ALA A 1 108 ? 9.57 -2.951 5.191 1 98.81 108 ALA A O 1
ATOM 859 N N . SER A 1 109 ? 10.961 -1.688 6.367 1 98.88 109 SER A N 1
ATOM 860 C CA . SER A 1 109 ? 11.805 -2.773 6.852 1 98.88 109 SER A CA 1
ATOM 861 C C . SER A 1 109 ? 11.039 -3.684 7.812 1 98.88 109 SER A C 1
ATOM 863 O O . SER A 1 109 ? 11.195 -4.906 7.766 1 98.88 109 SER A O 1
ATOM 865 N N . ARG A 1 110 ? 10.133 -3.121 8.586 1 98.56 110 ARG A N 1
ATOM 866 C CA . ARG A 1 110 ? 9.602 -3.885 9.703 1 98.56 110 ARG A CA 1
ATOM 867 C C . ARG A 1 110 ? 8.156 -4.309 9.438 1 98.56 110 ARG A C 1
ATOM 869 O O . ARG A 1 110 ? 7.645 -5.215 10.102 1 98.56 110 ARG A O 1
ATOM 876 N N . ARG A 1 111 ? 7.57 -3.645 8.508 1 98.19 111 ARG A N 1
ATOM 877 C CA . ARG A 1 111 ? 6.156 -3.928 8.297 1 98.19 111 ARG A CA 1
ATOM 878 C C . ARG A 1 111 ? 5.902 -4.418 6.875 1 98.19 111 ARG A C 1
ATOM 880 O O . ARG A 1 111 ? 5.523 -5.57 6.668 1 98.19 111 ARG A O 1
ATOM 887 N N . PHE A 1 112 ? 6.262 -3.633 5.836 1 98.75 112 PHE A N 1
ATOM 888 C CA . PHE A 1 112 ? 5.832 -3.922 4.469 1 98.75 112 PHE A CA 1
ATOM 889 C C . PHE A 1 112 ? 6.598 -5.109 3.904 1 98.75 112 PHE A C 1
ATOM 891 O O . PHE A 1 112 ? 6.004 -6.012 3.311 1 98.75 112 PHE A O 1
ATOM 898 N N . LEU A 1 113 ? 7.898 -5.176 4.133 1 98.94 113 LEU A N 1
ATOM 899 C CA . LEU A 1 113 ? 8.711 -6.215 3.506 1 98.94 113 LEU A CA 1
ATOM 900 C C . LEU A 1 113 ? 8.422 -7.578 4.125 1 98.94 113 LEU A C 1
ATOM 902 O O . LEU A 1 113 ? 8.195 -8.555 3.41 1 98.94 113 LEU A O 1
ATOM 906 N N . PRO A 1 114 ? 8.367 -7.719 5.426 1 98.88 114 PRO A N 1
ATOM 907 C CA . PRO A 1 114 ? 7.992 -9.023 5.977 1 98.88 114 PRO A CA 1
ATOM 908 C C . PRO A 1 114 ? 6.582 -9.453 5.574 1 98.88 114 PRO A C 1
ATOM 910 O O . PRO A 1 114 ? 6.348 -10.633 5.293 1 98.88 114 PRO A O 1
ATOM 913 N N . ALA A 1 115 ? 5.641 -8.508 5.512 1 98.5 115 ALA A N 1
ATOM 914 C CA . ALA A 1 115 ? 4.281 -8.844 5.098 1 98.5 115 ALA A CA 1
ATOM 915 C C . ALA A 1 115 ? 4.254 -9.32 3.648 1 98.5 115 ALA A C 1
ATOM 917 O O . ALA A 1 115 ? 3.557 -10.289 3.32 1 98.5 115 ALA A O 1
ATOM 918 N N . ALA A 1 116 ? 4.992 -8.648 2.797 1 98.81 116 ALA A N 1
ATOM 919 C CA . ALA A 1 116 ? 5.07 -9.055 1.395 1 98.81 116 ALA A CA 1
ATOM 920 C C . ALA A 1 116 ? 5.594 -10.484 1.263 1 98.81 116 ALA A C 1
ATOM 922 O O . ALA A 1 116 ? 5.062 -11.273 0.481 1 98.81 116 ALA A O 1
ATOM 923 N N . LEU A 1 117 ? 6.605 -10.766 2.061 1 98.88 117 LEU A N 1
ATOM 924 C CA . LEU A 1 117 ? 7.199 -12.102 1.999 1 98.88 117 LEU A CA 1
ATOM 925 C C . LEU A 1 117 ? 6.215 -13.156 2.486 1 98.88 117 LEU A C 1
ATOM 927 O O . LEU A 1 117 ? 6.062 -14.203 1.856 1 98.88 117 LEU A O 1
ATOM 931 N N . ASP A 1 118 ? 5.551 -12.898 3.6 1 98.5 118 ASP A N 1
ATOM 932 C CA . ASP A 1 118 ? 4.578 -13.836 4.148 1 98.5 118 ASP A CA 1
ATOM 933 C C . ASP A 1 118 ? 3.434 -14.078 3.166 1 98.5 118 ASP A C 1
ATOM 935 O O . ASP A 1 118 ? 3.033 -15.227 2.941 1 98.5 118 ASP A O 1
ATOM 939 N N . ASP A 1 119 ? 2.928 -13.023 2.588 1 98.06 119 ASP A N 1
ATOM 940 C CA . ASP A 1 119 ? 1.836 -13.133 1.626 1 98.06 119 ASP A CA 1
ATOM 941 C C . ASP A 1 119 ? 2.275 -13.906 0.383 1 98.06 119 ASP A C 1
ATOM 943 O O . ASP A 1 119 ? 1.527 -14.734 -0.134 1 98.06 119 ASP A O 1
ATOM 947 N N . LEU A 1 120 ? 3.439 -13.617 -0.062 1 98.25 120 LEU A N 1
ATOM 948 C CA . LEU A 1 120 ? 3.982 -14.328 -1.213 1 98.25 120 LEU A CA 1
ATOM 949 C C . LEU A 1 120 ? 4.039 -15.828 -0.945 1 98.25 120 LEU A C 1
ATOM 951 O O . LEU A 1 120 ? 3.596 -16.625 -1.771 1 98.25 120 LEU A O 1
ATOM 955 N N . LYS A 1 121 ? 4.555 -16.172 0.203 1 97.62 121 LYS A N 1
ATOM 956 C CA . LYS A 1 121 ? 4.691 -17.578 0.57 1 97.62 121 LYS A CA 1
ATOM 957 C C . LYS A 1 121 ? 3.326 -18.25 0.683 1 97.62 121 LYS A C 1
ATOM 959 O O . LYS A 1 121 ? 3.182 -19.438 0.359 1 97.62 121 LYS A O 1
ATOM 964 N N . ALA A 1 122 ? 2.377 -17.531 1.064 1 95.75 122 ALA A N 1
ATOM 965 C CA . ALA A 1 122 ? 1.028 -18.062 1.232 1 95.75 122 ALA A CA 1
ATOM 966 C C . ALA A 1 122 ? 0.27 -18.062 -0.092 1 95.75 122 ALA A C 1
ATOM 968 O O . ALA A 1 122 ? -0.852 -18.562 -0.173 1 95.75 122 ALA A O 1
ATOM 969 N N . GLY A 1 123 ? 0.806 -17.453 -1.122 1 94.62 123 GLY A N 1
ATOM 970 C CA . GLY A 1 123 ? 0.178 -17.422 -2.434 1 94.62 123 GLY A CA 1
ATOM 971 C C . GLY A 1 123 ? -0.739 -16.234 -2.637 1 94.62 123 GLY A C 1
ATOM 972 O O . GLY A 1 123 ? -1.489 -16.188 -3.613 1 94.62 123 GLY A O 1
ATOM 973 N N . PHE A 1 124 ? -0.642 -15.305 -1.68 1 95.69 124 PHE A N 1
ATOM 974 C CA . PHE A 1 124 ? -1.44 -14.094 -1.812 1 95.69 124 PHE A CA 1
ATOM 975 C C . PHE A 1 124 ? -0.661 -13.008 -2.547 1 95.69 124 PHE A C 1
ATOM 977 O O . PHE A 1 124 ? -0.252 -12.016 -1.945 1 95.69 124 PHE A O 1
ATOM 984 N N . PHE A 1 125 ? -0.636 -13.07 -3.834 1 96.44 125 PHE A N 1
ATOM 985 C CA . PHE A 1 125 ? 0.249 -12.258 -4.66 1 96.44 125 PHE A CA 1
ATOM 986 C C . PHE A 1 125 ? -0.224 -10.812 -4.699 1 96.44 125 PHE A C 1
ATOM 988 O O . PHE A 1 125 ? 0.591 -9.883 -4.719 1 96.44 125 PHE A O 1
ATOM 995 N N . SER A 1 126 ? -1.518 -10.648 -4.707 1 95.5 126 SER A N 1
ATOM 996 C CA . SER A 1 126 ? -2.041 -9.289 -4.754 1 95.5 126 SER A CA 1
ATOM 997 C C . SER A 1 126 ? -1.684 -8.516 -3.488 1 95.5 126 SER A C 1
ATOM 999 O O . SER A 1 126 ? -1.326 -7.336 -3.557 1 95.5 126 SER A O 1
ATOM 1001 N N . LEU A 1 127 ? -1.744 -9.141 -2.383 1 97.81 127 LEU A N 1
ATOM 1002 C CA . LEU A 1 127 ? -1.377 -8.508 -1.118 1 97.81 127 LEU A CA 1
ATOM 1003 C C . LEU A 1 127 ? 0.125 -8.25 -1.054 1 97.81 127 LEU A C 1
ATOM 1005 O O . LEU A 1 127 ? 0.558 -7.184 -0.617 1 97.81 127 LEU A O 1
ATOM 1009 N N . ALA A 1 128 ? 0.836 -9.219 -1.494 1 98.56 128 ALA A N 1
ATOM 1010 C CA . ALA A 1 128 ? 2.285 -9.047 -1.538 1 98.56 128 ALA A CA 1
ATOM 1011 C C . ALA A 1 128 ? 2.672 -7.871 -2.426 1 98.56 128 ALA A C 1
ATOM 1013 O O . ALA A 1 128 ? 3.531 -7.066 -2.061 1 98.56 128 ALA A O 1
ATOM 1014 N N . LYS A 1 129 ? 2.018 -7.797 -3.549 1 97.81 129 LYS A N 1
ATOM 1015 C CA . LYS A 1 129 ? 2.27 -6.695 -4.473 1 97.81 129 LYS A CA 1
ATOM 1016 C C . LYS A 1 129 ? 1.938 -5.352 -3.832 1 97.81 129 LYS A C 1
ATOM 1018 O O . LYS A 1 129 ? 2.695 -4.391 -3.965 1 97.81 129 LYS A O 1
ATOM 1023 N N . SER A 1 130 ? 0.887 -5.332 -3.158 1 97.19 130 SER A N 1
ATOM 1024 C CA . SER A 1 130 ? 0.465 -4.098 -2.5 1 97.19 130 SER A CA 1
ATOM 1025 C C . SER A 1 130 ? 1.5 -3.635 -1.481 1 97.19 130 SER A C 1
ATOM 1027 O O . SER A 1 130 ? 1.842 -2.451 -1.431 1 97.19 130 SER A O 1
ATOM 1029 N N . ASP A 1 131 ? 1.963 -4.531 -0.7 1 98.38 131 ASP A N 1
ATOM 1030 C CA . ASP A 1 131 ? 3.008 -4.188 0.259 1 98.38 131 ASP A CA 1
ATOM 1031 C C . ASP A 1 131 ? 4.27 -3.707 -0.453 1 98.38 131 ASP A C 1
ATOM 1033 O O . ASP A 1 131 ? 4.902 -2.74 -0.024 1 98.38 131 ASP A O 1
ATOM 1037 N N . MET A 1 132 ? 4.594 -4.309 -1.542 1 98.88 132 MET A N 1
ATOM 1038 C CA . MET A 1 132 ? 5.797 -3.912 -2.268 1 98.88 132 MET A CA 1
ATOM 1039 C C . MET A 1 132 ? 5.621 -2.535 -2.898 1 98.88 132 MET A C 1
ATOM 1041 O O . MET A 1 132 ? 6.574 -1.759 -2.979 1 98.88 132 MET A O 1
ATOM 1045 N N . GLU A 1 133 ? 4.465 -2.266 -3.385 1 98.31 133 GLU A N 1
ATOM 1046 C CA . GLU A 1 133 ? 4.188 -0.94 -3.93 1 98.31 133 GLU A CA 1
ATOM 1047 C C . GLU A 1 133 ? 4.309 0.136 -2.855 1 98.31 133 GLU A C 1
ATOM 1049 O O . GLU A 1 133 ? 4.73 1.26 -3.141 1 98.31 133 GLU A O 1
ATOM 1054 N N . SER A 1 134 ? 3.963 -0.271 -1.646 1 98.44 134 SER A N 1
ATOM 1055 C CA . SER A 1 134 ? 4.184 0.65 -0.537 1 98.44 134 SER A CA 1
ATOM 1056 C C . SER A 1 134 ? 5.672 0.903 -0.317 1 98.44 134 SER A C 1
ATOM 1058 O O . SER A 1 134 ? 6.082 2.033 -0.042 1 98.44 134 SER A O 1
ATOM 1060 N N . VAL A 1 135 ? 6.43 -0.104 -0.46 1 98.88 135 VAL A N 1
ATOM 1061 C CA . VAL A 1 135 ? 7.875 0.05 -0.325 1 98.88 135 VAL A CA 1
ATOM 1062 C C . VAL A 1 135 ? 8.398 0.976 -1.42 1 98.88 135 VAL A C 1
ATOM 1064 O O . VAL A 1 135 ? 9.25 1.834 -1.161 1 98.88 135 VAL A O 1
ATOM 1067 N N . VAL A 1 136 ? 7.934 0.842 -2.623 1 98.81 136 VAL A N 1
ATOM 1068 C CA . VAL A 1 136 ? 8.312 1.725 -3.721 1 98.81 136 VAL A CA 1
ATOM 1069 C C . VAL A 1 136 ? 8.016 3.174 -3.346 1 98.81 136 VAL A C 1
ATOM 1071 O O . VAL A 1 136 ? 8.867 4.055 -3.516 1 98.81 136 VAL A O 1
ATOM 1074 N N . SER A 1 137 ? 6.918 3.393 -2.799 1 97.56 137 SER A N 1
ATOM 1075 C CA . SER A 1 137 ? 6.457 4.742 -2.494 1 97.56 137 SER A CA 1
ATOM 1076 C C . SER A 1 137 ? 7.289 5.375 -1.386 1 97.56 137 SER A C 1
ATOM 1078 O O . SER A 1 137 ? 7.445 6.598 -1.34 1 97.56 137 SER A O 1
ATOM 1080 N N . ILE A 1 138 ? 7.848 4.559 -0.512 1 98.44 138 ILE A N 1
ATOM 1081 C CA . ILE A 1 138 ? 8.648 5.059 0.598 1 98.44 138 ILE A CA 1
ATOM 1082 C C . ILE A 1 138 ? 9.836 5.852 0.059 1 98.44 138 ILE A C 1
ATOM 1084 O O . ILE A 1 138 ? 10.148 6.934 0.559 1 98.44 138 ILE A O 1
ATOM 1088 N N . ALA A 1 139 ? 10.461 5.352 -0.986 1 98.12 139 ALA A N 1
ATOM 1089 C CA . ALA A 1 139 ? 11.594 6.059 -1.579 1 98.12 139 ALA A CA 1
ATOM 1090 C C . ALA A 1 139 ? 11.156 7.406 -2.146 1 98.12 139 ALA A C 1
ATOM 1092 O O . ALA A 1 139 ? 11.852 8.414 -1.984 1 98.12 139 ALA A O 1
ATOM 1093 N N . ASP A 1 140 ? 10.016 7.406 -2.723 1 96.12 140 ASP A N 1
ATOM 1094 C CA . ASP A 1 140 ? 9.469 8.641 -3.285 1 96.12 140 ASP A CA 1
ATOM 1095 C C . ASP A 1 140 ? 9.141 9.648 -2.186 1 96.12 140 ASP A C 1
ATOM 1097 O O . ASP A 1 140 ? 9.414 10.836 -2.324 1 96.12 140 ASP A O 1
ATOM 1101 N N . HIS A 1 141 ? 8.57 9.195 -1.158 1 94.94 141 HIS A N 1
ATOM 1102 C CA . HIS A 1 141 ? 8.172 10.07 -0.061 1 94.94 141 HIS A CA 1
ATOM 1103 C C . HIS A 1 141 ? 9.383 10.664 0.646 1 94.94 141 HIS A C 1
ATOM 1105 O O . HIS A 1 141 ? 9.391 11.852 0.987 1 94.94 141 HIS A O 1
ATOM 1111 N N . CYS A 1 142 ? 10.359 9.828 0.85 1 97.38 142 CYS A N 1
ATOM 1112 C CA . CYS A 1 142 ? 11.578 10.336 1.462 1 97.38 142 CYS A CA 1
ATOM 1113 C C . CYS A 1 142 ? 12.242 11.391 0.58 1 97.38 142 CYS A C 1
ATOM 1115 O O . CYS A 1 142 ? 12.664 12.438 1.07 1 97.38 142 CYS A O 1
ATOM 1117 N N . GLU A 1 143 ? 12.25 11.172 -0.719 1 96.81 143 GLU A N 1
ATOM 1118 C CA . GLU A 1 143 ? 12.805 12.148 -1.659 1 96.81 143 GLU A CA 1
ATOM 1119 C C . GLU A 1 143 ? 12.062 13.477 -1.583 1 96.81 143 GLU A C 1
ATOM 1121 O O . GLU A 1 143 ? 12.68 14.539 -1.611 1 96.81 143 GLU A O 1
ATOM 1126 N N . ALA A 1 144 ? 10.828 13.391 -1.361 1 93.31 144 ALA A N 1
ATOM 1127 C CA . ALA A 1 144 ? 9.961 14.562 -1.409 1 93.31 144 ALA A CA 1
ATOM 1128 C C . ALA A 1 144 ? 10.125 15.414 -0.156 1 93.31 144 ALA A C 1
ATOM 1130 O O . ALA A 1 144 ? 9.664 16.562 -0.116 1 93.31 144 ALA A O 1
ATOM 1131 N N . GLN A 1 145 ? 10.742 14.805 0.89 1 93.88 145 GLN A N 1
ATOM 1132 C CA . GLN A 1 145 ? 11 15.594 2.088 1 93.88 145 GLN A CA 1
ATOM 1133 C C . GLN A 1 145 ? 11.977 16.734 1.794 1 93.88 145 GLN A C 1
ATOM 1135 O O . GLN A 1 145 ? 11.992 17.734 2.506 1 93.88 145 GLN A O 1
ATOM 1140 N N . PHE A 1 146 ? 12.734 16.547 0.789 1 94.25 146 PHE A N 1
ATOM 1141 C CA . PHE A 1 146 ? 13.781 17.5 0.46 1 94.25 146 PHE A CA 1
ATOM 1142 C C . PHE A 1 146 ? 13.391 18.344 -0.755 1 94.25 146 PHE A C 1
ATOM 1144 O O . PHE A 1 146 ? 13.383 17.828 -1.881 1 94.25 146 PHE A O 1
ATOM 1151 N N . ALA A 1 147 ? 12.828 19.547 -0.447 1 79.19 147 ALA A N 1
ATOM 1152 C CA . ALA A 1 147 ? 12.445 20.469 -1.517 1 79.19 147 ALA A CA 1
ATOM 1153 C C . ALA A 1 147 ? 13.664 20.922 -2.312 1 79.19 147 ALA A C 1
ATOM 1155 O O . ALA A 1 147 ? 14.695 21.266 -1.733 1 79.19 147 ALA A O 1
ATOM 1156 N N . GLY A 1 148 ? 13.633 20.719 -3.617 1 80.5 148 GLY A N 1
ATOM 1157 C CA . GLY A 1 148 ? 14.742 21.125 -4.461 1 80.5 148 GLY A CA 1
ATOM 1158 C C . GLY A 1 148 ? 15.773 20.031 -4.676 1 80.5 148 GLY A C 1
ATOM 1159 O O . GLY A 1 148 ? 15.445 18.953 -5.164 1 80.5 148 GLY A O 1
ATOM 1160 N N . SER A 1 149 ? 17.047 20.375 -3.939 1 86.62 149 SER A N 1
ATOM 1161 C CA . SER A 1 149 ? 18.125 19.406 -4.109 1 86.62 149 SER A CA 1
ATOM 1162 C C . SER A 1 149 ? 18.188 18.438 -2.93 1 86.62 149 SER A C 1
ATOM 1164 O O . SER A 1 149 ? 18.422 18.859 -1.793 1 86.62 149 SER A O 1
ATOM 1166 N N . SER A 1 150 ? 17.969 17.141 -3.123 1 93.69 150 SER A N 1
ATOM 1167 C CA . SER A 1 150 ? 18.016 16.109 -2.086 1 93.69 150 SER A CA 1
ATOM 1168 C C . SER A 1 150 ? 19.391 15.461 -2.016 1 93.69 150 SER A C 1
ATOM 1170 O O . SER A 1 150 ? 19.938 15.031 -3.037 1 93.69 150 SER A O 1
ATOM 1172 N N . PRO A 1 151 ? 19.969 15.453 -0.846 1 95.81 151 PRO A N 1
ATOM 1173 C CA . PRO A 1 151 ? 21.234 14.734 -0.685 1 95.81 151 PRO A CA 1
ATOM 1174 C C . PRO A 1 151 ? 21.062 13.219 -0.808 1 95.81 151 PRO A C 1
ATOM 1176 O O . PRO A 1 151 ? 22.062 12.484 -0.767 1 95.81 151 PRO A O 1
ATOM 1179 N N . LEU A 1 152 ? 19.797 12.789 -1.003 1 98.06 152 LEU A N 1
ATOM 1180 C CA . LEU A 1 152 ? 19.531 11.359 -0.916 1 98.06 152 LEU A CA 1
ATOM 1181 C C . LEU A 1 152 ? 19.078 10.805 -2.266 1 98.06 152 LEU A C 1
ATOM 1183 O O . LEU A 1 152 ? 18.703 9.633 -2.367 1 98.06 152 LEU A O 1
ATOM 1187 N N . THR A 1 153 ? 19.125 11.562 -3.301 1 98 153 THR A N 1
ATOM 1188 C CA . THR A 1 153 ? 18.547 11.219 -4.59 1 98 153 THR A CA 1
ATOM 1189 C C . THR A 1 153 ? 19.078 9.883 -5.094 1 98 153 THR A C 1
ATOM 1191 O O . THR A 1 153 ? 18.312 9 -5.477 1 98 153 THR A O 1
ATOM 1194 N N . GLY A 1 154 ? 20.375 9.742 -5.105 1 97.94 154 GLY A N 1
ATOM 1195 C CA . GLY A 1 154 ? 20.969 8.5 -5.586 1 97.94 154 GLY A CA 1
ATOM 1196 C C . GLY A 1 154 ? 20.531 7.289 -4.785 1 97.94 154 GLY A C 1
ATOM 1197 O O . GLY A 1 154 ? 20.172 6.258 -5.359 1 97.94 154 GLY A O 1
ATOM 1198 N N . ARG A 1 155 ? 20.531 7.387 -3.506 1 98.31 155 ARG A N 1
ATOM 1199 C CA . ARG A 1 155 ? 20.172 6.277 -2.627 1 98.31 155 ARG A CA 1
ATOM 1200 C C . ARG A 1 155 ? 18.688 5.973 -2.707 1 98.31 155 ARG A C 1
ATOM 1202 O O . ARG A 1 155 ? 18.281 4.805 -2.752 1 98.31 155 ARG A O 1
ATOM 1209 N N . ASN A 1 156 ? 17.906 7.008 -2.754 1 98.44 156 ASN A N 1
ATOM 1210 C CA . ASN A 1 156 ? 16.469 6.809 -2.912 1 98.44 156 ASN A CA 1
ATOM 1211 C C . ASN A 1 156 ? 16.141 6.145 -4.246 1 98.44 156 ASN A C 1
ATOM 1213 O O . ASN A 1 156 ? 15.273 5.266 -4.312 1 98.44 156 ASN A O 1
ATOM 1217 N N . LYS A 1 157 ? 16.781 6.551 -5.273 1 98.31 157 LYS A N 1
ATOM 1218 C CA . LYS A 1 157 ? 16.531 5.977 -6.594 1 98.31 157 LYS A CA 1
ATOM 1219 C C . LYS A 1 157 ? 16.906 4.496 -6.625 1 98.31 157 LYS A C 1
ATOM 1221 O O . LYS A 1 157 ? 16.188 3.686 -7.223 1 98.31 157 LYS A O 1
ATOM 1226 N N . ALA A 1 158 ? 18.016 4.148 -6.062 1 98.62 158 ALA A N 1
ATOM 1227 C CA . ALA A 1 158 ? 18.453 2.754 -6.02 1 98.62 158 ALA A CA 1
ATOM 1228 C C . ALA A 1 158 ? 17.438 1.889 -5.277 1 98.62 158 ALA A C 1
ATOM 1230 O O . ALA A 1 158 ? 17.109 0.784 -5.719 1 98.62 158 ALA A O 1
ATOM 1231 N N . THR A 1 159 ? 16.953 2.387 -4.148 1 98.88 159 THR A N 1
ATOM 1232 C CA . THR A 1 159 ? 15.938 1.663 -3.383 1 98.88 159 THR A CA 1
ATOM 1233 C C . THR A 1 159 ? 14.625 1.578 -4.16 1 98.88 159 THR A C 1
ATOM 1235 O O . THR A 1 159 ? 14 0.517 -4.219 1 98.88 159 THR A O 1
ATOM 1238 N N . HIS A 1 160 ? 14.211 2.668 -4.77 1 98.88 160 HIS A N 1
ATOM 1239 C CA . HIS A 1 160 ? 13.008 2.701 -5.598 1 98.88 160 HIS A CA 1
ATOM 1240 C C . HIS A 1 160 ? 13.078 1.651 -6.703 1 98.88 160 HIS A C 1
ATOM 1242 O O . HIS A 1 160 ? 12.133 0.881 -6.891 1 98.88 160 HIS A O 1
ATOM 1248 N N . ASP A 1 161 ? 14.18 1.64 -7.383 1 98.81 161 ASP A N 1
ATOM 1249 C CA . ASP A 1 161 ? 14.297 0.803 -8.57 1 98.81 161 ASP A CA 1
ATOM 1250 C C . ASP A 1 161 ? 14.258 -0.679 -8.211 1 98.81 161 ASP A C 1
ATOM 1252 O O . ASP A 1 161 ? 13.586 -1.471 -8.875 1 98.81 161 ASP A O 1
ATOM 1256 N N . ILE A 1 162 ? 14.898 -1.056 -7.191 1 98.94 162 ILE A N 1
ATOM 1257 C CA . ILE A 1 162 ? 14.906 -2.471 -6.836 1 98.94 162 ILE A CA 1
ATOM 1258 C C . ILE A 1 162 ? 13.547 -2.875 -6.27 1 98.94 162 ILE A C 1
ATOM 1260 O O . ILE A 1 162 ? 13.086 -3.994 -6.496 1 98.94 162 ILE A O 1
ATOM 1264 N N . ALA A 1 163 ? 12.922 -1.995 -5.492 1 98.94 163 ALA A N 1
ATOM 1265 C CA . ALA A 1 163 ? 11.578 -2.277 -4.984 1 98.94 163 ALA A CA 1
ATOM 1266 C C . ALA A 1 163 ? 10.578 -2.408 -6.129 1 98.94 163 ALA A C 1
ATOM 1268 O O . ALA A 1 163 ? 9.727 -3.305 -6.121 1 98.94 163 ALA A O 1
ATOM 1269 N N . ASN A 1 164 ? 10.703 -1.49 -7.07 1 98.88 164 ASN A N 1
ATOM 1270 C CA . ASN A 1 164 ? 9.797 -1.519 -8.219 1 98.88 164 ASN A CA 1
ATOM 1271 C C . ASN A 1 164 ? 10.008 -2.77 -9.062 1 98.88 164 ASN A C 1
ATOM 1273 O O . ASN A 1 164 ? 9.039 -3.365 -9.547 1 98.88 164 ASN A O 1
ATOM 1277 N N . MET A 1 165 ? 11.219 -3.086 -9.266 1 98.88 165 MET A N 1
ATOM 1278 C CA . MET A 1 165 ? 11.562 -4.336 -9.938 1 98.88 165 MET A CA 1
ATOM 1279 C C . MET A 1 165 ? 10.93 -5.527 -9.234 1 98.88 165 MET A C 1
ATOM 1281 O O . MET A 1 165 ? 10.352 -6.402 -9.883 1 98.88 165 MET A O 1
ATOM 1285 N N . THR A 1 166 ? 10.977 -5.578 -7.93 1 98.94 166 THR A N 1
ATOM 1286 C CA . THR A 1 166 ? 10.43 -6.668 -7.129 1 98.94 166 THR A CA 1
ATOM 1287 C C . THR A 1 166 ? 8.906 -6.691 -7.211 1 98.94 166 THR A C 1
ATOM 1289 O O . THR A 1 166 ? 8.305 -7.754 -7.359 1 98.94 166 THR A O 1
ATOM 1292 N N . ALA A 1 167 ? 8.297 -5.508 -7.109 1 98.75 167 ALA A N 1
ATOM 1293 C CA . ALA A 1 167 ? 6.848 -5.43 -7.254 1 98.75 167 ALA A CA 1
ATOM 1294 C 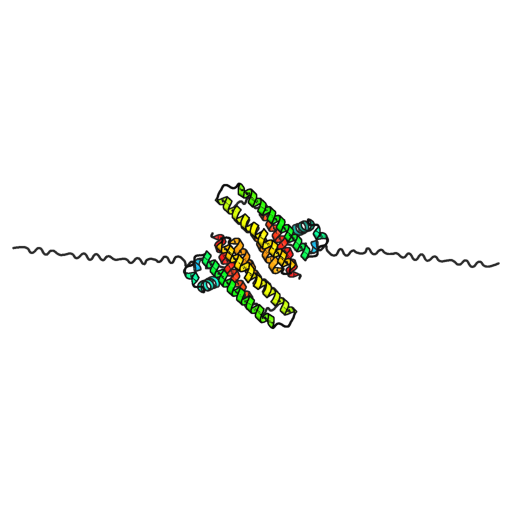C . ALA A 1 167 ? 6.402 -5.996 -8.602 1 98.75 167 ALA A C 1
ATOM 1296 O O . ALA A 1 167 ? 5.383 -6.688 -8.68 1 98.75 167 ALA A O 1
ATOM 1297 N N . ASP A 1 168 ? 7.168 -5.715 -9.578 1 98.5 168 ASP A N 1
ATOM 1298 C CA . ASP A 1 168 ? 6.836 -6.172 -10.922 1 98.5 168 ASP A CA 1
ATOM 1299 C C . ASP A 1 168 ? 6.996 -7.688 -11.039 1 98.5 168 ASP A C 1
ATOM 1301 O O . ASP A 1 168 ? 6.238 -8.344 -11.766 1 98.5 168 ASP A O 1
ATOM 1305 N N . ILE A 1 169 ? 7.98 -8.227 -10.398 1 98.5 169 ILE A N 1
ATOM 1306 C CA . ILE A 1 169 ? 8.117 -9.68 -10.344 1 98.5 169 ILE A CA 1
ATOM 1307 C C . ILE A 1 169 ? 6.848 -10.297 -9.75 1 98.5 169 ILE A C 1
ATOM 1309 O O . ILE A 1 169 ? 6.301 -11.25 -10.297 1 98.5 169 ILE A O 1
ATOM 1313 N N . ILE A 1 170 ? 6.371 -9.742 -8.688 1 98.19 170 ILE A N 1
ATOM 1314 C CA . ILE A 1 170 ? 5.195 -10.273 -8.008 1 98.19 170 ILE A CA 1
ATOM 1315 C C . ILE A 1 170 ? 3.961 -10.07 -8.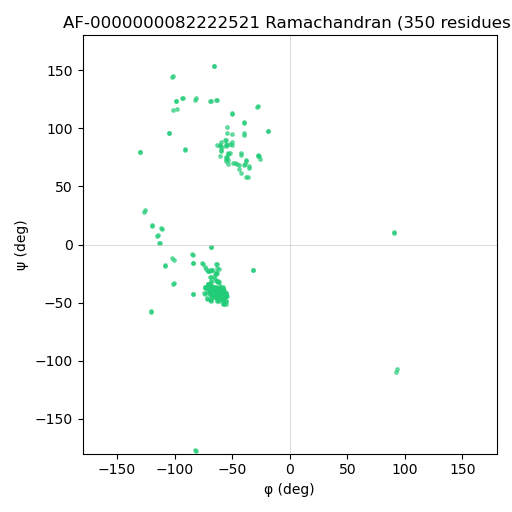883 1 98.19 170 ILE A C 1
ATOM 1317 O O . ILE A 1 170 ? 3.078 -10.938 -8.922 1 98.19 170 ILE A O 1
ATOM 1321 N N . ARG A 1 171 ? 3.938 -8.977 -9.555 1 96.06 171 ARG A N 1
ATOM 1322 C CA . ARG A 1 171 ? 2.846 -8.75 -10.5 1 96.06 171 ARG A CA 1
ATOM 1323 C C . ARG A 1 171 ? 2.783 -9.859 -11.539 1 96.06 171 ARG A C 1
ATOM 1325 O O . ARG A 1 171 ? 1.698 -10.32 -11.898 1 96.06 171 ARG A O 1
ATOM 1332 N N . TYR A 1 172 ? 3.924 -10.234 -12.047 1 96 172 TYR A N 1
ATOM 1333 C CA . TYR A 1 172 ? 4 -11.32 -13.023 1 96 172 TYR A CA 1
ATOM 1334 C C . TYR A 1 172 ? 3.424 -12.609 -12.445 1 96 172 TYR A C 1
ATOM 1336 O O . TYR A 1 172 ? 2.654 -13.305 -13.117 1 96 172 TYR A O 1
ATOM 1344 N N . LEU A 1 173 ? 3.775 -12.891 -11.203 1 94.12 173 LEU A N 1
ATOM 1345 C CA . LEU A 1 173 ? 3.273 -14.094 -10.555 1 94.12 173 LEU A CA 1
ATOM 1346 C C . LEU A 1 173 ? 1.762 -14.023 -10.367 1 94.12 173 LEU A C 1
ATOM 1348 O O . LEU A 1 173 ? 1.066 -15.031 -10.516 1 94.12 173 LEU A O 1
ATOM 1352 N N . PHE A 1 174 ? 1.339 -12.852 -9.992 1 90.19 174 PHE A N 1
ATOM 1353 C CA . PHE A 1 174 ? -0.091 -12.633 -9.805 1 90.19 174 PHE A CA 1
ATOM 1354 C C . PHE A 1 174 ? -0.852 -12.93 -11.094 1 90.19 174 PHE A C 1
ATOM 1356 O O . PHE A 1 174 ? -1.925 -13.531 -11.062 1 90.19 174 PHE A O 1
ATOM 1363 N N . GLY A 1 175 ? -0.3 -12.609 -12.211 1 84.25 175 GLY A N 1
ATOM 1364 C CA . GLY A 1 175 ? -0.961 -12.797 -13.492 1 84.25 175 GLY A CA 1
ATOM 1365 C C . GLY A 1 175 ? -0.809 -14.203 -14.039 1 84.25 175 GLY A C 1
ATOM 1366 O O . GLY A 1 175 ? -1.545 -14.609 -14.945 1 84.25 175 GLY A O 1
ATOM 1367 N N . ASN A 1 176 ? 0.13 -15.016 -13.516 1 77.5 176 ASN A N 1
ATOM 1368 C CA . ASN A 1 176 ? 0.423 -16.328 -14.086 1 77.5 176 ASN A CA 1
ATOM 1369 C C . ASN A 1 176 ? 0.175 -17.438 -13.07 1 77.5 176 ASN A C 1
ATOM 1371 O O . ASN A 1 176 ? 0.664 -18.562 -13.242 1 77.5 176 ASN A O 1
ATOM 1375 N N . ASN A 1 177 ? -0.535 -17.219 -12.008 1 69.19 177 ASN A N 1
ATOM 1376 C CA . ASN A 1 177 ? -0.882 -18.234 -11.031 1 69.19 177 ASN A CA 1
ATOM 1377 C C . ASN A 1 177 ? -2.334 -18.672 -11.172 1 69.19 177 ASN A C 1
ATOM 1379 O O . ASN A 1 177 ? -3.182 -17.906 -11.625 1 69.19 177 ASN A O 1
ATOM 1383 N N . MET B 1 1 ? -42.25 93.375 32.312 1 32.56 1 MET B N 1
ATOM 1384 C CA . MET B 1 1 ? -42.125 92.75 31.016 1 32.56 1 MET B CA 1
ATOM 1385 C C . MET B 1 1 ? -41.125 91.562 31.094 1 32.56 1 MET B C 1
ATOM 1387 O O . MET B 1 1 ? -39.938 91.812 30.922 1 32.56 1 MET B O 1
ATOM 1391 N N . MET B 1 2 ? -41.281 90.688 32.125 1 44.03 2 MET B N 1
ATOM 1392 C CA . MET B 1 2 ? -40.5 89.5 32.438 1 44.03 2 MET B CA 1
ATOM 1393 C C . MET B 1 2 ? -40.562 88.5 31.297 1 44.03 2 MET B C 1
ATOM 1395 O O . MET B 1 2 ? -41.656 88 30.953 1 44.03 2 MET B O 1
ATOM 1399 N N . LYS B 1 3 ? -39.719 88.688 30.219 1 43.97 3 LYS B N 1
ATOM 1400 C CA . LYS B 1 3 ? -39.562 87.875 29.031 1 43.97 3 LYS B CA 1
ATOM 1401 C C . LYS B 1 3 ? -39.25 86.438 29.438 1 43.97 3 LYS B C 1
ATOM 1403 O O . LYS B 1 3 ? -38.344 86.125 30.219 1 43.97 3 LYS B O 1
ATOM 1408 N N . LEU B 1 4 ? -40.25 85.562 29.391 1 43.84 4 LEU B N 1
ATOM 1409 C CA . LEU B 1 4 ? -40.281 84.062 29.422 1 43.84 4 LEU B CA 1
ATOM 1410 C C . LEU B 1 4 ? -39.406 83.5 28.328 1 43.84 4 LEU B C 1
ATOM 1412 O O . LEU B 1 4 ? -39.688 83.688 27.141 1 43.84 4 LEU B O 1
ATOM 1416 N N . PHE B 1 5 ? -38.094 83.562 28.453 1 43.62 5 PHE B N 1
ATOM 1417 C CA . PHE B 1 5 ? -37.188 82.938 27.5 1 43.62 5 PHE B CA 1
ATOM 1418 C C . PHE B 1 5 ? -37.531 81.438 27.359 1 43.62 5 PHE B C 1
ATOM 1420 O O . PHE B 1 5 ? -37.594 80.688 28.359 1 43.62 5 PHE B O 1
ATOM 1427 N N . SER B 1 6 ? -38.312 81.062 26.359 1 40.47 6 SER B N 1
ATOM 1428 C CA . SER B 1 6 ? -38.656 79.688 25.891 1 40.47 6 SER B CA 1
ATOM 1429 C C . SER B 1 6 ? -37.375 78.875 25.578 1 40.47 6 SER B C 1
ATOM 1431 O O . SER B 1 6 ? -36.594 79.312 24.719 1 40.47 6 SER B O 1
ATOM 1433 N N . ILE B 1 7 ? -36.844 78.188 26.531 1 42.19 7 ILE B N 1
ATOM 1434 C CA . ILE B 1 7 ? -35.75 77.25 26.359 1 42.19 7 ILE B CA 1
ATOM 1435 C C . ILE B 1 7 ? -36.188 76.125 25.391 1 42.19 7 ILE B C 1
ATOM 1437 O O . ILE B 1 7 ? -37.156 75.438 25.656 1 42.19 7 ILE B O 1
ATOM 1441 N N . PHE B 1 8 ? -36.031 76.375 24.094 1 41.22 8 PHE B N 1
ATOM 1442 C CA . PHE B 1 8 ? -36.188 75.312 23.094 1 41.22 8 PHE B CA 1
ATOM 1443 C C . PHE B 1 8 ? -35.25 74.125 23.375 1 41.22 8 PHE B C 1
ATOM 1445 O O . PHE B 1 8 ? -34.031 74.312 23.328 1 41.22 8 PHE B O 1
ATOM 1452 N N . VAL B 1 9 ? -35.688 73.125 24.156 1 40.09 9 VAL B N 1
ATOM 1453 C CA . VAL B 1 9 ? -35.031 71.875 24.375 1 40.09 9 VAL B CA 1
ATOM 1454 C C . VAL B 1 9 ? -34.875 71.125 23.047 1 40.09 9 VAL B C 1
ATOM 1456 O O . VAL B 1 9 ? -35.875 70.688 22.453 1 40.09 9 VAL B O 1
ATOM 1459 N N . VAL B 1 10 ? -33.906 71.562 22.234 1 40.91 10 VAL B N 1
ATOM 1460 C CA . VAL B 1 10 ? -33.562 70.75 21.062 1 40.91 10 VAL B CA 1
ATOM 1461 C C . VAL B 1 10 ? -33.219 69.312 21.469 1 40.91 10 VAL B C 1
ATOM 1463 O O . VAL B 1 10 ? -32.25 69.062 22.172 1 40.91 10 VAL B O 1
ATOM 1466 N N . PHE B 1 11 ? -34.25 68.438 21.594 1 40.84 11 PHE B N 1
ATOM 1467 C CA . PHE B 1 11 ? -34.094 67 21.672 1 40.84 11 PHE B CA 1
ATOM 1468 C C . PHE B 1 11 ? -33.281 66.438 20.5 1 40.84 11 PHE B C 1
ATOM 1470 O O . PHE B 1 11 ? -33.75 66.438 19.359 1 40.84 11 PHE B O 1
ATOM 1477 N N . MET B 1 12 ? -32 66.688 20.531 1 42.34 12 MET B N 1
ATOM 1478 C CA . MET B 1 12 ? -31.109 65.938 19.609 1 42.34 12 MET B CA 1
ATOM 1479 C C . MET B 1 12 ? -31.359 64.438 19.688 1 42.34 12 MET B C 1
ATOM 1481 O O . MET B 1 12 ? -31.141 63.844 20.734 1 42.34 12 MET B O 1
ATOM 1485 N N . GLN B 1 13 ? -32.281 63.906 18.906 1 43.34 13 GLN B N 1
ATOM 1486 C CA . GLN B 1 13 ? -32.406 62.469 18.641 1 43.34 13 GLN B CA 1
ATOM 1487 C C . GLN B 1 13 ? -31.094 61.906 18.094 1 43.34 13 GLN B C 1
ATOM 1489 O O . GLN B 1 13 ? -30.688 62.219 16.969 1 43.34 13 GLN B O 1
ATOM 1494 N N . ILE B 1 14 ? -30.094 61.719 18.938 1 44.09 14 ILE B N 1
ATOM 1495 C CA . ILE B 1 14 ? -28.984 60.875 18.547 1 44.09 14 ILE B CA 1
ATOM 1496 C C . ILE B 1 14 ? -29.5 59.5 18.109 1 44.09 14 ILE B C 1
ATOM 1498 O O . ILE B 1 14 ? -30 58.75 18.922 1 44.09 14 ILE B O 1
ATOM 1502 N N . GLN B 1 15 ? -30.062 59.406 16.953 1 47.19 15 GLN B N 1
ATOM 1503 C CA . GLN B 1 15 ? -30.25 58.094 16.375 1 47.19 15 GLN B CA 1
ATOM 1504 C C . GLN B 1 15 ? -28.938 57.312 16.328 1 47.19 15 GLN B C 1
ATOM 1506 O O . GLN B 1 15 ? -28 57.719 15.609 1 47.19 15 GLN B O 1
ATOM 1511 N N . VAL B 1 16 ? -28.531 56.75 17.469 1 45.53 16 VAL B N 1
ATOM 1512 C CA . VAL B 1 16 ? -27.531 55.688 17.406 1 45.53 16 VAL B CA 1
ATOM 1513 C C . VAL B 1 16 ? -27.922 54.656 16.344 1 45.53 16 VAL B C 1
ATOM 1515 O O . VAL B 1 16 ? -28.891 53.938 16.531 1 45.53 16 VAL B O 1
ATOM 1518 N N . ALA B 1 17 ? -27.844 55.062 15.07 1 46.22 17 ALA B N 1
ATOM 1519 C CA . ALA B 1 17 ? -27.812 53.969 14.078 1 46.22 17 ALA B CA 1
ATOM 1520 C C . ALA B 1 17 ? -26.844 52.875 14.484 1 46.22 17 ALA B C 1
ATOM 1522 O O . ALA B 1 17 ? -25.625 53.031 14.398 1 46.22 17 ALA B O 1
ATOM 1523 N N . LEU B 1 18 ? -27.188 52.125 15.57 1 43.22 18 LEU B N 1
ATOM 1524 C CA . LEU B 1 18 ? -26.531 50.812 15.641 1 43.22 18 LEU B CA 1
ATOM 1525 C C . LEU B 1 18 ? -26.547 50.156 14.273 1 43.22 18 LEU B C 1
ATOM 1527 O O . LEU B 1 18 ? -27.578 49.656 13.82 1 43.22 18 LEU B O 1
ATOM 1531 N N . SER B 1 19 ? -25.859 50.75 13.328 1 45.56 19 SER B N 1
ATOM 1532 C CA . SER B 1 19 ? -25.594 49.906 12.188 1 45.56 19 SER B CA 1
ATOM 1533 C C . SER B 1 19 ? -25.203 48.5 12.633 1 45.56 19 SER B C 1
ATOM 1535 O O . SER B 1 19 ? -24.172 48.312 13.297 1 45.56 19 SER B O 1
ATOM 1537 N N . SER B 1 20 ? -26.172 47.688 13.047 1 45.56 20 SER B N 1
ATOM 1538 C CA . SER B 1 20 ? -25.844 46.281 13.086 1 45.56 20 SER B CA 1
ATOM 1539 C C . SER B 1 20 ? -25 45.875 11.891 1 45.56 20 SER B C 1
ATOM 1541 O O . SER B 1 20 ? -25.484 45.875 10.75 1 45.56 20 SER B O 1
ATOM 1543 N N . GLN B 1 21 ? -23.75 46.344 11.812 1 45.25 21 GLN B N 1
ATOM 1544 C CA . GLN B 1 21 ? -22.984 45.625 10.812 1 45.25 21 GLN B CA 1
ATOM 1545 C C . GLN B 1 21 ? -23.297 44.125 10.852 1 45.25 21 GLN B C 1
ATOM 1547 O O . GLN B 1 21 ? -23.328 43.5 11.93 1 45.25 21 GLN B O 1
ATOM 1552 N N . PRO B 1 22 ? -24.047 43.688 9.898 1 45.5 22 PRO B N 1
ATOM 1553 C CA . PRO B 1 22 ? -24.125 42.219 9.953 1 45.5 22 PRO B CA 1
ATOM 1554 C C . PRO B 1 22 ? -22.781 41.562 10.297 1 45.5 22 PRO B C 1
ATOM 1556 O O . PRO B 1 22 ? -21.734 41.969 9.781 1 45.5 22 PRO B O 1
ATOM 1559 N N . ILE B 1 23 ? -22.562 41.281 11.547 1 42.5 23 ILE B N 1
ATOM 1560 C CA . ILE B 1 23 ? -21.469 40.344 11.75 1 42.5 23 ILE B CA 1
ATOM 1561 C C . ILE B 1 23 ? -21.312 39.438 10.516 1 42.5 23 ILE B C 1
ATOM 1563 O O . ILE B 1 23 ? -22.219 38.688 10.164 1 42.5 23 ILE B O 1
ATOM 1567 N N . ARG B 1 24 ? -20.766 39.969 9.523 1 39.94 24 ARG B N 1
ATOM 1568 C CA . ARG B 1 24 ? -20.328 38.969 8.531 1 39.94 24 ARG B CA 1
ATOM 1569 C C . ARG B 1 24 ? -19.781 37.719 9.211 1 39.94 24 ARG B C 1
ATOM 1571 O O . ARG B 1 24 ? -18.734 37.781 9.867 1 39.94 24 ARG B O 1
ATOM 1578 N N . TYR B 1 25 ? -20.578 36.906 9.781 1 38.19 25 TYR B N 1
ATOM 1579 C CA . TYR B 1 25 ? -20.047 35.562 10 1 38.19 25 TYR B CA 1
ATOM 1580 C C . TYR B 1 25 ? -19.141 35.125 8.859 1 38.19 25 TYR B C 1
ATOM 1582 O O . TYR B 1 25 ? -19.562 35.062 7.703 1 38.19 25 TYR B O 1
ATOM 1590 N N . ALA B 1 26 ? -18.062 35.75 8.703 1 40.88 26 ALA B N 1
ATOM 1591 C CA . ALA B 1 26 ? -17.109 35.062 7.844 1 40.88 26 ALA B CA 1
ATOM 1592 C C . ALA B 1 26 ? -17.344 33.531 7.867 1 40.88 26 ALA B C 1
ATOM 1594 O O . ALA B 1 26 ? -17.234 32.906 8.922 1 40.88 26 ALA B O 1
ATOM 1595 N N . THR B 1 27 ? -18.328 33 7.27 1 41.44 27 THR B N 1
ATOM 1596 C CA . THR B 1 27 ? -18.453 31.562 7.145 1 41.44 27 THR B CA 1
ATOM 1597 C C . THR B 1 27 ? -17.094 30.906 6.938 1 41.44 27 THR B C 1
ATOM 1599 O O . THR B 1 27 ? -16.469 31.094 5.891 1 41.44 27 THR B O 1
ATOM 1602 N N . GLU B 1 28 ? -16.125 31.047 7.789 1 46.56 28 GLU B N 1
ATOM 1603 C CA . GLU B 1 28 ? -14.945 30.203 7.699 1 46.56 28 GLU B CA 1
ATOM 1604 C C . GLU B 1 28 ? -15.227 28.953 6.871 1 46.56 28 GLU B C 1
ATOM 1606 O O . GLU B 1 28 ? -16.25 28.297 7.051 1 46.56 28 GLU B O 1
ATOM 1611 N N . PRO B 1 29 ? -14.859 28.969 5.602 1 54.09 29 PRO B N 1
ATOM 1612 C CA . PRO B 1 29 ? -15.156 27.75 4.844 1 54.09 29 PRO B CA 1
ATOM 1613 C C . PRO B 1 29 ? -15.188 26.5 5.727 1 54.09 29 PRO B C 1
ATOM 1615 O O . PRO B 1 29 ? -14.352 26.344 6.621 1 54.09 29 PRO B O 1
ATOM 1618 N N . LYS B 1 30 ? -16.391 25.797 5.793 1 71.25 30 LYS B N 1
ATOM 1619 C CA . LYS B 1 30 ? -16.656 24.562 6.539 1 71.25 30 LYS B CA 1
ATOM 1620 C C . LYS B 1 30 ? -15.594 23.516 6.234 1 71.25 30 LYS B C 1
ATOM 1622 O O . LYS B 1 30 ? -15.281 23.25 5.07 1 71.25 30 LYS B O 1
ATOM 1627 N N . PRO B 1 31 ? -14.797 23.219 7.23 1 86.5 31 PRO B N 1
ATOM 1628 C CA . PRO B 1 31 ? -13.68 22.266 7.078 1 86.5 31 PRO B CA 1
ATOM 1629 C C . PRO B 1 31 ? -13.977 21.172 6.066 1 86.5 31 PRO B C 1
ATOM 1631 O O . PRO B 1 31 ? -13.102 20.797 5.281 1 86.5 31 PRO B O 1
ATOM 1634 N N . ILE B 1 32 ? -15.234 20.906 5.793 1 94.19 32 ILE B N 1
ATOM 1635 C CA . ILE B 1 32 ? -15.57 19.812 4.887 1 94.19 32 ILE B CA 1
ATOM 1636 C C . ILE B 1 32 ? -15.492 20.297 3.441 1 94.19 32 ILE B C 1
ATOM 1638 O O . ILE B 1 32 ? -14.961 19.609 2.574 1 94.19 32 ILE B O 1
ATOM 1642 N N . GLN B 1 33 ? -16.016 21.516 3.158 1 91.69 33 GLN B N 1
ATOM 1643 C CA . GLN B 1 33 ? -15.984 22.031 1.796 1 91.69 33 GLN B CA 1
ATOM 1644 C C . GLN B 1 33 ? -14.555 22.25 1.317 1 91.69 33 GLN B C 1
ATOM 1646 O O . GLN B 1 33 ? -14.227 21.953 0.167 1 91.69 33 GLN B O 1
ATOM 1651 N N . GLU B 1 34 ? -13.797 22.719 2.166 1 90.12 34 GLU B N 1
ATOM 1652 C CA . GLU B 1 34 ? -12.391 22.906 1.846 1 90.12 34 GLU B CA 1
ATOM 1653 C C . GLU B 1 34 ? -11.695 21.594 1.549 1 90.12 34 GLU B C 1
ATOM 1655 O O . GLU B 1 34 ? -10.992 21.453 0.544 1 90.12 34 GLU B O 1
ATOM 1660 N N . LEU B 1 35 ? -11.945 20.641 2.373 1 94.88 35 LEU B N 1
ATOM 1661 C CA . LEU B 1 35 ? -11.305 19.328 2.279 1 94.88 35 LEU B CA 1
ATOM 1662 C C . LEU B 1 35 ? -11.781 18.578 1.036 1 94.88 35 LEU B C 1
ATOM 1664 O O . LEU B 1 35 ? -11 17.859 0.408 1 94.88 35 LEU B O 1
ATOM 1668 N N . CYS B 1 36 ? -12.992 18.781 0.598 1 97.88 36 CYS B N 1
ATOM 1669 C CA . CYS B 1 36 ? -13.594 17.922 -0.411 1 97.88 36 CYS B CA 1
ATOM 1670 C C . CYS B 1 36 ? -13.562 18.594 -1.784 1 97.88 36 CYS B C 1
ATOM 1672 O O . CYS B 1 36 ? -13.781 17.922 -2.801 1 97.88 36 CYS B O 1
ATOM 1674 N N . LYS B 1 37 ? -13.258 19.828 -1.858 1 94.75 37 LYS B N 1
ATOM 1675 C CA . LYS B 1 37 ? -13.336 20.609 -3.092 1 94.75 37 LYS B CA 1
ATOM 1676 C C . LYS B 1 37 ? -12.508 19.953 -4.199 1 94.75 37 LYS B C 1
ATOM 1678 O O . LYS B 1 37 ? -12.969 19.844 -5.34 1 94.75 37 LYS B O 1
ATOM 1683 N N . PHE B 1 38 ? -11.305 19.438 -3.895 1 92.5 38 PHE B N 1
ATOM 1684 C CA . PHE B 1 38 ? -10.406 18.922 -4.918 1 92.5 38 PHE B CA 1
ATOM 1685 C C . PHE B 1 38 ? -10.266 17.406 -4.785 1 92.5 38 PHE B C 1
ATOM 1687 O O . PHE B 1 38 ? -9.336 16.812 -5.34 1 92.5 38 PHE B O 1
ATOM 1694 N N . ASN B 1 39 ? -11.156 16.922 -4.043 1 97.88 39 ASN B N 1
ATOM 1695 C CA . ASN B 1 39 ? -11.156 15.469 -3.91 1 97.88 39 ASN B CA 1
ATOM 1696 C C . ASN B 1 39 ? -11.5 14.789 -5.23 1 97.88 39 ASN B C 1
ATOM 1698 O O . ASN B 1 39 ? -12.227 15.352 -6.055 1 97.88 39 ASN B O 1
ATOM 1702 N N . ILE B 1 40 ? -11.039 13.602 -5.41 1 98.12 40 ILE B N 1
ATOM 1703 C CA . ILE B 1 40 ? -11.281 12.812 -6.609 1 98.12 40 ILE B CA 1
ATOM 1704 C C . ILE B 1 40 ? -12.781 12.562 -6.766 1 98.12 40 ILE B C 1
ATOM 1706 O O . ILE B 1 40 ? -13.281 12.398 -7.883 1 98.12 40 ILE B O 1
ATOM 1710 N N . ASN B 1 41 ? -13.484 12.461 -5.648 1 98.06 41 ASN B N 1
ATOM 1711 C CA . ASN B 1 41 ? -14.938 12.32 -5.602 1 98.06 41 ASN B CA 1
ATOM 1712 C C . ASN B 1 41 ? -15.562 13.328 -4.645 1 98.06 41 ASN B C 1
ATOM 1714 O O . ASN B 1 41 ? -16 12.969 -3.553 1 98.06 41 ASN B O 1
ATOM 1718 N N . PRO B 1 42 ? -15.695 14.562 -5.137 1 98.06 42 PRO B N 1
ATOM 1719 C CA . PRO B 1 42 ? -16.125 15.641 -4.23 1 98.06 42 PRO B CA 1
ATOM 1720 C C . PRO B 1 42 ? -17.5 15.391 -3.635 1 98.06 42 PRO B C 1
ATOM 1722 O O . PRO B 1 42 ? -17.719 15.625 -2.439 1 98.06 42 PRO B O 1
ATOM 1725 N N . SER B 1 43 ? -18.438 14.93 -4.441 1 97.88 43 SER B N 1
ATOM 1726 C CA . SER B 1 43 ? -19.781 14.711 -3.947 1 97.88 43 SER B CA 1
ATOM 1727 C C . SER B 1 43 ? -19.812 13.594 -2.904 1 97.88 43 SER B C 1
ATOM 1729 O O . SER B 1 43 ? -20.469 13.727 -1.868 1 97.88 43 SER B O 1
ATOM 1731 N N . LEU B 1 44 ? -19.109 12.516 -3.145 1 98.75 44 LEU B N 1
ATOM 1732 C CA . LEU B 1 44 ? -19.031 11.414 -2.193 1 98.75 44 LEU B CA 1
ATOM 1733 C C . LEU B 1 44 ? -18.344 11.859 -0.902 1 98.75 44 LEU B C 1
ATOM 1735 O O . LEU B 1 44 ? -18.766 11.461 0.19 1 98.75 44 LEU B O 1
ATOM 1739 N N . CYS B 1 45 ? -17.328 12.641 -1.071 1 98.81 45 CYS B N 1
ATOM 1740 C CA . CYS B 1 45 ? -16.594 13.18 0.062 1 98.81 45 CYS B CA 1
ATOM 1741 C C . CYS B 1 45 ? -17.5 13.977 0.987 1 98.81 45 CYS B C 1
ATOM 1743 O O . CYS B 1 45 ? -17.578 13.688 2.184 1 98.81 45 CYS B O 1
ATOM 1745 N N . VAL B 1 46 ? -18.234 14.867 0.452 1 98.38 46 VAL B N 1
ATOM 1746 C CA . VAL B 1 46 ? -19.141 15.719 1.225 1 98.38 46 VAL B CA 1
ATOM 1747 C C . VAL B 1 46 ? -20.219 14.867 1.89 1 98.38 46 VAL B C 1
ATOM 1749 O O . VAL B 1 46 ? -20.453 14.992 3.094 1 98.38 46 VAL B O 1
ATOM 1752 N N . SER B 1 47 ? -20.797 14.031 1.154 1 98.12 47 SER B N 1
ATOM 1753 C CA . SER B 1 47 ? -21.891 13.227 1.691 1 98.12 47 SER B CA 1
ATOM 1754 C C . SER B 1 47 ? -21.406 12.281 2.781 1 98.12 47 SER B C 1
ATOM 1756 O O . SER B 1 47 ? -22.047 12.125 3.816 1 98.12 47 SER B O 1
ATOM 1758 N N . THR B 1 48 ? -20.266 11.656 2.566 1 98.69 48 THR B N 1
ATOM 1759 C CA . THR B 1 48 ? -19.703 10.703 3.521 1 98.69 48 THR B CA 1
ATOM 1760 C C . THR B 1 48 ? -19.406 11.391 4.852 1 98.69 48 THR B C 1
ATOM 1762 O O . THR B 1 48 ? -19.781 10.891 5.914 1 98.69 48 THR B O 1
ATOM 1765 N N . LEU B 1 49 ? -18.766 12.5 4.789 1 98.62 49 LEU B N 1
ATOM 1766 C CA . LEU B 1 49 ? -18.359 13.195 6.012 1 98.62 49 LEU B CA 1
ATOM 1767 C C . LEU B 1 49 ? -19.578 13.766 6.734 1 98.62 49 LEU B C 1
ATOM 1769 O O . LEU B 1 49 ? -19.656 13.703 7.961 1 98.62 49 LEU B O 1
ATOM 1773 N N . ASN B 1 50 ? -20.531 14.188 5.984 1 97.25 50 ASN B N 1
ATOM 1774 C CA . ASN B 1 50 ? -21.703 14.789 6.594 1 97.25 50 ASN B CA 1
ATOM 1775 C C . ASN B 1 50 ? -22.594 13.734 7.262 1 97.25 50 ASN B C 1
ATOM 1777 O O . ASN B 1 50 ? -23.422 14.062 8.109 1 97.25 50 ASN B O 1
ATOM 1781 N N . LEU B 1 51 ? -22.406 12.516 6.859 1 97.62 51 LEU B N 1
ATOM 1782 C CA . LEU B 1 51 ? -23.188 11.438 7.453 1 97.62 51 LEU B CA 1
ATOM 1783 C C . LEU B 1 51 ? -22.75 11.18 8.891 1 97.62 51 LEU B C 1
ATOM 1785 O O . LEU B 1 51 ? -23.5 10.586 9.672 1 97.62 51 LEU B O 1
ATOM 1789 N N . ASP B 1 52 ? -21.562 11.539 9.242 1 97.88 52 ASP B N 1
ATOM 1790 C CA . ASP B 1 52 ? -21.047 11.328 10.594 1 97.88 52 ASP B CA 1
ATOM 1791 C C . ASP B 1 52 ? -21.156 12.609 11.422 1 97.88 52 ASP B C 1
ATOM 1793 O O . ASP B 1 52 ? -20.516 13.609 11.117 1 97.88 52 ASP B O 1
ATOM 1797 N N . PRO B 1 53 ? -21.828 12.617 12.578 1 96.94 53 PRO B N 1
ATOM 1798 C CA . PRO B 1 53 ? -22.047 13.828 13.367 1 96.94 53 PRO B CA 1
ATOM 1799 C C . PRO B 1 53 ? -20.75 14.391 13.961 1 96.94 53 PRO B C 1
ATOM 1801 O O . PRO B 1 53 ? -20.672 15.586 14.25 1 96.94 53 PRO B O 1
ATOM 1804 N N . ARG B 1 54 ? -19.828 13.641 14.086 1 97.44 54 ARG B N 1
ATOM 1805 C CA . ARG B 1 54 ? -18.547 14.117 14.602 1 97.44 54 ARG B CA 1
ATOM 1806 C C . ARG B 1 54 ? -17.953 15.188 13.688 1 97.44 54 ARG B C 1
ATOM 1808 O O . ARG B 1 54 ? -17.109 15.969 14.109 1 97.44 54 ARG B O 1
ATOM 1815 N N . SER B 1 55 ? -18.406 15.219 12.383 1 97.12 55 SER B N 1
ATOM 1816 C CA . SER B 1 55 ? -17.797 16.078 11.367 1 97.12 55 SER B CA 1
ATOM 1817 C C . SER B 1 55 ? -18.078 17.547 11.648 1 97.12 55 SER B C 1
ATOM 1819 O O . SER B 1 55 ? -17.312 18.422 11.219 1 97.12 55 SER B O 1
ATOM 1821 N N . LYS B 1 56 ? -19.078 17.906 12.383 1 94 56 LYS B N 1
ATOM 1822 C CA . LYS B 1 56 ? -19.516 19.281 12.609 1 94 56 LYS B CA 1
ATOM 1823 C C . LYS B 1 56 ? -18.469 20.078 13.375 1 94 56 LYS B C 1
ATOM 1825 O O . LYS B 1 56 ? -18.312 21.281 13.164 1 94 56 LYS B O 1
ATOM 1830 N N . ASN B 1 57 ? -17.656 19.406 14.211 1 91.88 57 ASN B N 1
ATOM 1831 C CA . ASN B 1 57 ? -16.688 20.094 15.047 1 91.88 57 ASN B CA 1
ATOM 1832 C C . ASN B 1 57 ? -15.281 19.531 14.859 1 91.88 57 ASN B C 1
ATOM 1834 O O . ASN B 1 57 ? -14.453 19.578 15.773 1 91.88 57 ASN B O 1
ATOM 1838 N N . SER B 1 58 ? -15.086 19.031 13.711 1 94.81 58 SER B N 1
ATOM 1839 C CA . SER B 1 58 ? -13.82 18.344 13.477 1 94.81 58 SER B CA 1
ATOM 1840 C C . SER B 1 58 ? -12.852 19.234 12.703 1 94.81 58 SER B C 1
ATOM 1842 O O . SER B 1 58 ? -13.266 20.031 11.859 1 94.81 58 SER B O 1
ATOM 1844 N N . ASN B 1 59 ? -11.562 19.094 13.031 1 93.69 59 ASN B N 1
ATOM 1845 C CA . ASN B 1 59 ? -10.523 19.641 12.156 1 93.69 59 ASN B CA 1
ATOM 1846 C C . ASN B 1 59 ? -10.219 18.703 10.992 1 93.69 59 ASN B C 1
ATOM 1848 O O . ASN B 1 59 ? -10.867 17.656 10.852 1 93.69 59 ASN B O 1
ATOM 1852 N N . LEU B 1 60 ? -9.266 19.016 10.148 1 94.88 60 LEU B N 1
ATOM 1853 C CA . LEU B 1 60 ? -8.977 18.281 8.922 1 94.88 60 LEU B CA 1
ATOM 1854 C C . LEU B 1 60 ? -8.531 16.859 9.234 1 94.88 60 LEU B C 1
ATOM 1856 O O . LEU B 1 60 ? -8.953 15.914 8.57 1 94.88 60 LEU B O 1
ATOM 1860 N N . ARG B 1 61 ? -7.672 16.656 10.227 1 95.69 61 ARG B N 1
ATOM 1861 C CA . ARG B 1 61 ? -7.172 15.336 10.586 1 95.69 61 ARG B CA 1
ATOM 1862 C C . ARG B 1 61 ? -8.289 14.469 11.141 1 95.69 61 ARG B C 1
ATOM 1864 O O . ARG B 1 61 ? -8.344 13.266 10.867 1 95.69 61 ARG B O 1
ATOM 1871 N N . GLU B 1 62 ? -9.125 15.078 11.906 1 97.19 62 GLU B N 1
ATOM 1872 C CA . GLU B 1 62 ? -10.281 14.352 12.43 1 97.19 62 GLU B CA 1
ATOM 1873 C C . GLU B 1 62 ? -11.234 13.945 11.32 1 97.19 62 GLU B C 1
ATOM 1875 O O . GLU B 1 62 ? -11.812 12.852 11.352 1 97.19 62 GLU B O 1
ATOM 1880 N N . LEU B 1 63 ? -11.383 14.773 10.352 1 98.25 63 LEU B N 1
ATOM 1881 C CA . LEU B 1 63 ? -12.211 14.438 9.195 1 98.25 63 LEU B CA 1
ATOM 1882 C C . LEU B 1 63 ? -11.625 13.266 8.422 1 98.25 63 LEU B C 1
ATOM 1884 O O . LEU B 1 63 ? -12.359 12.398 7.953 1 98.25 63 LEU B O 1
ATOM 1888 N N . ALA B 1 64 ? -10.344 13.273 8.336 1 98.5 64 ALA B N 1
ATOM 1889 C CA . ALA B 1 64 ? -9.68 12.133 7.703 1 98.5 64 ALA B CA 1
ATOM 1890 C C . ALA B 1 64 ? -9.938 10.852 8.492 1 98.5 64 ALA B C 1
ATOM 1892 O O . ALA B 1 64 ? -10.188 9.797 7.902 1 98.5 64 ALA B O 1
ATOM 1893 N N . SER B 1 65 ? -9.922 10.945 9.797 1 98.75 65 SER B N 1
ATOM 1894 C CA . SER B 1 65 ? -10.211 9.789 10.633 1 98.75 65 SER B CA 1
ATOM 1895 C C . SER B 1 65 ? -11.641 9.305 10.422 1 98.75 65 SER B C 1
ATOM 1897 O O . SER B 1 65 ? -11.891 8.094 10.367 1 98.75 65 SER B O 1
ATOM 1899 N N . ILE B 1 66 ? -12.5 10.211 10.32 1 98.75 66 ILE B N 1
ATOM 1900 C CA . ILE B 1 66 ? -13.898 9.883 10.07 1 98.75 66 ILE B CA 1
ATOM 1901 C C . ILE B 1 66 ? -14.031 9.172 8.719 1 98.75 66 ILE B C 1
ATOM 1903 O O . ILE B 1 66 ? -14.773 8.203 8.594 1 98.75 66 ILE B O 1
ATOM 1907 N N . SER B 1 67 ? -13.32 9.625 7.727 1 98.88 67 SER B N 1
ATOM 1908 C CA . SER B 1 67 ? -13.367 8.992 6.414 1 98.88 67 SER B CA 1
ATOM 1909 C C . SER B 1 67 ? -12.828 7.566 6.465 1 98.88 67 SER B C 1
ATOM 1911 O O . SER B 1 67 ? -13.336 6.676 5.789 1 98.88 67 SER B O 1
ATOM 1913 N N . ILE B 1 68 ? -11.758 7.352 7.262 1 98.94 68 ILE B N 1
ATOM 1914 C CA . ILE B 1 68 ? -11.227 6.004 7.426 1 98.94 68 ILE B CA 1
ATOM 1915 C C . ILE B 1 68 ? -12.273 5.117 8.102 1 98.94 68 ILE B C 1
ATOM 1917 O O . ILE B 1 68 ? -12.461 3.963 7.711 1 98.94 68 ILE B O 1
ATOM 1921 N N . ASP B 1 69 ? -12.945 5.645 9.055 1 98.88 69 ASP B N 1
ATOM 1922 C CA . ASP B 1 69 ? -14.008 4.895 9.719 1 98.88 69 ASP B CA 1
ATOM 1923 C C . ASP B 1 69 ? -15.109 4.516 8.734 1 98.88 69 ASP B C 1
ATOM 1925 O O . ASP B 1 69 ? -15.602 3.387 8.75 1 98.88 69 ASP B O 1
ATOM 1929 N N . ALA B 1 70 ? -15.516 5.438 7.922 1 98.94 70 ALA B N 1
ATOM 1930 C CA . ALA B 1 70 ? -16.547 5.168 6.922 1 98.94 70 ALA B CA 1
ATOM 1931 C C . ALA B 1 70 ? -16.094 4.098 5.938 1 98.94 70 ALA B C 1
ATOM 1933 O O . ALA B 1 70 ? -16.859 3.211 5.57 1 98.94 70 ALA B O 1
ATOM 1934 N N . THR B 1 71 ? -14.844 4.168 5.523 1 98.94 71 THR B N 1
ATOM 1935 C CA . THR B 1 71 ? -14.273 3.15 4.645 1 98.94 71 THR B CA 1
ATOM 1936 C C . THR B 1 71 ? -14.258 1.79 5.336 1 98.94 71 THR B C 1
ATOM 1938 O O . THR B 1 71 ? -14.594 0.773 4.727 1 98.94 71 THR B O 1
ATOM 1941 N N . SER B 1 72 ? -13.898 1.804 6.613 1 98.94 72 SER B N 1
ATOM 1942 C CA . SER B 1 72 ? -13.883 0.569 7.391 1 98.94 72 SER B CA 1
ATOM 1943 C C . SER B 1 72 ? -15.266 -0.076 7.434 1 98.94 72 SER B C 1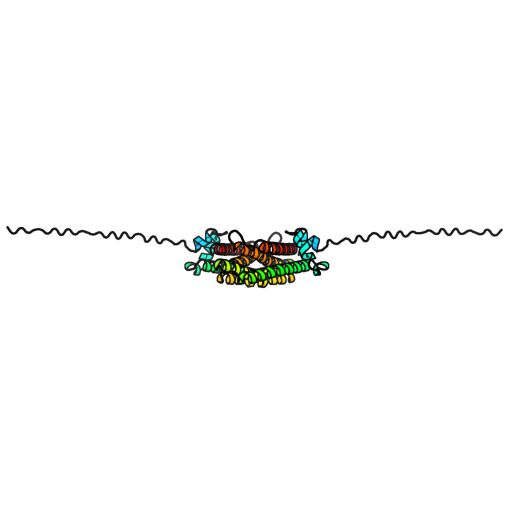
ATOM 1945 O O . SER B 1 72 ? -15.391 -1.294 7.289 1 98.94 72 SER B O 1
ATOM 1947 N N . ASN B 1 73 ? -16.219 0.722 7.629 1 98.88 73 ASN B N 1
ATOM 1948 C CA . ASN B 1 73 ? -17.578 0.208 7.637 1 98.88 73 ASN B CA 1
ATOM 1949 C C . ASN B 1 73 ? -17.953 -0.442 6.305 1 98.88 73 ASN B C 1
ATOM 1951 O O . ASN B 1 73 ? -18.531 -1.522 6.277 1 98.88 73 ASN B O 1
ATOM 1955 N N . LYS B 1 74 ? -17.609 0.246 5.203 1 98.94 74 LYS B N 1
ATOM 1956 C CA . LYS B 1 74 ? -17.906 -0.282 3.873 1 98.94 74 LYS B CA 1
ATOM 1957 C C . LYS B 1 74 ? -17.156 -1.595 3.627 1 98.94 74 LYS B C 1
ATOM 1959 O O . LYS B 1 74 ? -17.75 -2.553 3.111 1 98.94 74 LYS B O 1
ATOM 1964 N N . VAL B 1 75 ? -15.945 -1.657 4.027 1 98.94 75 VAL B N 1
ATOM 1965 C CA . VAL B 1 75 ? -15.109 -2.844 3.869 1 98.94 75 VAL B CA 1
ATOM 1966 C C . VAL B 1 75 ? -15.688 -3.996 4.691 1 98.94 75 VAL B C 1
ATOM 1968 O O . VAL B 1 75 ? -15.781 -5.125 4.207 1 98.94 75 VAL B O 1
ATOM 1971 N N . ASN B 1 76 ? -16.078 -3.709 5.902 1 98.94 76 ASN B N 1
ATOM 1972 C CA . ASN B 1 76 ? -16.609 -4.75 6.773 1 98.94 76 ASN B CA 1
ATOM 1973 C C . ASN B 1 76 ? -17.953 -5.281 6.25 1 98.94 76 ASN B C 1
ATOM 1975 O O . ASN B 1 76 ? -18.219 -6.477 6.348 1 98.94 76 ASN B O 1
ATOM 1979 N N . LYS B 1 77 ? -18.719 -4.391 5.719 1 98.88 77 LYS B N 1
ATOM 1980 C CA . LYS B 1 77 ? -19.969 -4.84 5.098 1 98.88 77 LYS B CA 1
ATOM 1981 C C . LYS B 1 77 ? -19.688 -5.762 3.914 1 98.88 77 LYS B C 1
ATOM 1983 O O . LYS B 1 77 ? -20.344 -6.793 3.754 1 98.88 77 LYS B O 1
ATOM 1988 N N . MET B 1 78 ? -18.734 -5.418 3.094 1 98.88 78 MET B N 1
ATOM 1989 C CA . MET B 1 78 ? -18.344 -6.258 1.963 1 98.88 78 MET B CA 1
ATOM 1990 C C . MET B 1 78 ? -17.812 -7.609 2.439 1 98.88 78 MET B C 1
ATOM 1992 O O . MET B 1 78 ? -18.203 -8.656 1.913 1 98.88 78 MET B O 1
ATOM 1996 N N . LEU B 1 79 ? -16.984 -7.582 3.459 1 98.88 79 LEU B N 1
ATOM 1997 C CA . LEU B 1 79 ? -16.406 -8.805 4.004 1 98.88 79 LEU B CA 1
ATOM 1998 C C . LEU B 1 79 ? -17.5 -9.742 4.516 1 98.88 79 LEU B C 1
ATOM 2000 O O . LEU B 1 79 ? -17.5 -10.93 4.199 1 98.88 79 LEU B O 1
ATOM 2004 N N . ASN B 1 80 ? -18.422 -9.195 5.227 1 98.88 80 ASN B N 1
ATOM 2005 C CA . ASN B 1 80 ? -19.516 -9.992 5.773 1 98.88 80 ASN B CA 1
ATOM 2006 C C . ASN B 1 80 ? -20.406 -10.562 4.672 1 98.88 80 ASN B C 1
ATOM 2008 O O . ASN B 1 80 ? -20.859 -11.703 4.762 1 98.88 80 ASN B O 1
ATOM 2012 N N . TYR B 1 81 ? -20.656 -9.766 3.65 1 98.81 81 TYR B N 1
ATOM 2013 C CA . TYR B 1 81 ? -21.422 -10.25 2.51 1 98.81 81 TYR B CA 1
ATOM 2014 C C . TYR B 1 81 ? -20.734 -11.438 1.848 1 98.81 81 TYR B C 1
ATOM 2016 O O . TYR B 1 81 ? -21.375 -12.461 1.576 1 98.81 81 TYR B O 1
ATOM 2024 N N . LEU B 1 82 ? -19.469 -11.328 1.617 1 98.88 82 LEU B N 1
ATOM 2025 C CA . LEU B 1 82 ? -18.703 -12.375 0.959 1 98.88 82 LEU B CA 1
ATOM 2026 C C . LEU B 1 82 ? -18.734 -13.664 1.767 1 98.88 82 LEU B C 1
ATOM 2028 O O . LEU B 1 82 ? -18.922 -14.75 1.208 1 98.88 82 LEU B O 1
ATOM 2032 N N . ILE B 1 83 ? -18.531 -13.516 3.129 1 98.75 83 ILE B N 1
ATOM 2033 C CA . ILE B 1 83 ? -18.547 -14.68 4.012 1 98.75 83 ILE B CA 1
ATOM 2034 C C . ILE B 1 83 ? -19.906 -15.359 3.941 1 98.75 83 ILE B C 1
ATOM 2036 O O . ILE B 1 83 ? -20 -16.578 3.82 1 98.75 83 ILE B O 1
ATOM 2040 N N . SER B 1 84 ? -20.922 -14.562 3.906 1 98.5 84 SER B N 1
ATOM 2041 C CA . SER B 1 84 ? -22.281 -15.086 3.889 1 98.5 84 SER B CA 1
ATOM 2042 C C . SER B 1 84 ? -22.578 -15.805 2.576 1 98.5 84 SER B C 1
ATOM 2044 O O . SER B 1 84 ? -23.094 -16.922 2.578 1 98.5 84 SER B O 1
ATOM 2046 N N . VAL B 1 85 ? -22.266 -15.172 1.448 1 98.19 85 VAL B N 1
ATOM 2047 C CA . VAL B 1 85 ? -22.594 -15.719 0.137 1 98.19 85 VAL B CA 1
ATOM 2048 C C . VAL B 1 85 ? -21.766 -16.969 -0.136 1 98.19 85 VAL B C 1
ATOM 2050 O O . VAL B 1 85 ? -22.234 -17.906 -0.768 1 98.19 85 VAL B O 1
ATOM 2053 N N . SER B 1 86 ? -20.562 -16.969 0.336 1 97.88 86 SER B N 1
ATOM 2054 C CA . SER B 1 86 ? -19.641 -18.062 0.036 1 97.88 86 SER B CA 1
ATOM 2055 C C . SER B 1 86 ? -20.141 -19.375 0.625 1 97.88 86 SER B C 1
ATOM 2057 O O . SER B 1 86 ? -19.828 -20.453 0.109 1 97.88 86 SER B O 1
ATOM 2059 N N . LYS B 1 87 ? -20.938 -19.312 1.688 1 97.62 87 LYS B N 1
ATOM 2060 C CA . LYS B 1 87 ? -21.469 -20.516 2.344 1 97.62 87 LYS B CA 1
ATOM 2061 C C . LYS B 1 87 ? -22.391 -21.297 1.404 1 97.62 87 LYS B C 1
ATOM 2063 O O . LYS B 1 87 ? -22.594 -22.484 1.593 1 97.62 87 LYS B O 1
ATOM 2068 N N . ASN B 1 88 ? -22.844 -20.703 0.354 1 97.06 88 ASN B N 1
ATOM 2069 C CA . ASN B 1 88 ? -23.828 -21.328 -0.525 1 97.06 88 ASN B CA 1
ATOM 2070 C C . ASN B 1 88 ? -23.234 -21.641 -1.897 1 97.06 88 ASN B C 1
ATOM 2072 O O . ASN B 1 88 ? -23.953 -22.062 -2.807 1 97.06 88 ASN B O 1
ATOM 2076 N N . ILE B 1 89 ? -22.016 -21.344 -2.068 1 96.62 89 ILE B N 1
ATOM 2077 C CA . ILE B 1 89 ? -21.359 -21.609 -3.346 1 96.62 89 ILE B CA 1
ATOM 2078 C C . ILE B 1 89 ? -20.922 -23.062 -3.41 1 96.62 89 ILE B C 1
ATOM 2080 O O . ILE B 1 89 ? -20.172 -23.531 -2.545 1 96.62 89 ILE B O 1
ATOM 2084 N N . LYS B 1 90 ? -21.328 -23.75 -4.441 1 96.44 90 LYS B N 1
ATOM 2085 C CA . LYS B 1 90 ? -21.047 -25.172 -4.559 1 96.44 90 LYS B CA 1
ATOM 2086 C C . LYS B 1 90 ? -19.875 -25.422 -5.52 1 96.44 90 LYS B C 1
ATOM 2088 O O . LYS B 1 90 ? -19.078 -26.328 -5.309 1 96.44 90 LYS B O 1
ATOM 2093 N N . ASP B 1 91 ? -19.797 -24.578 -6.539 1 96.44 91 ASP B N 1
ATOM 2094 C CA . ASP B 1 91 ? -18.719 -24.734 -7.512 1 96.44 91 ASP B CA 1
ATOM 2095 C C . ASP B 1 91 ? -17.359 -24.406 -6.891 1 96.44 91 ASP B C 1
ATOM 2097 O O . ASP B 1 91 ? -17.156 -23.312 -6.355 1 96.44 91 ASP B O 1
ATOM 2101 N N . ARG B 1 92 ? -16.484 -25.375 -6.988 1 96.38 92 ARG B N 1
ATOM 2102 C CA . ARG B 1 92 ? -15.18 -25.266 -6.328 1 96.38 92 ARG B CA 1
ATOM 2103 C C . ARG B 1 92 ? -14.383 -24.094 -6.871 1 96.38 92 ARG B C 1
ATOM 2105 O O . ARG B 1 92 ? -13.734 -23.375 -6.113 1 96.38 92 ARG B O 1
ATOM 2112 N N . GLU B 1 93 ? -14.461 -23.875 -8.164 1 93.38 93 GLU B N 1
ATOM 2113 C CA . GLU B 1 93 ? -13.727 -22.781 -8.773 1 93.38 93 GLU B CA 1
ATOM 2114 C C . GLU B 1 93 ? -14.289 -21.422 -8.344 1 93.38 93 GLU B C 1
ATOM 2116 O O . GLU B 1 93 ? -13.539 -20.5 -8.062 1 93.38 93 GLU B O 1
ATOM 2121 N N . ASP B 1 94 ? -15.562 -21.375 -8.234 1 94.62 94 ASP B N 1
ATOM 2122 C CA . ASP B 1 94 ? -16.203 -20.141 -7.77 1 94.62 94 ASP B CA 1
ATOM 2123 C C . ASP B 1 94 ? -15.898 -19.891 -6.293 1 94.62 94 ASP B C 1
ATOM 2125 O O . ASP B 1 94 ? -15.641 -18.75 -5.895 1 94.62 94 ASP B O 1
ATOM 2129 N N . LEU B 1 95 ? -15.906 -20.906 -5.598 1 97.31 95 LEU B N 1
ATOM 2130 C CA . LEU B 1 95 ? -15.641 -20.766 -4.172 1 97.31 95 LEU B CA 1
ATOM 2131 C C . LEU B 1 95 ? -14.227 -20.234 -3.938 1 97.31 95 LEU B C 1
ATOM 2133 O O . LEU B 1 95 ? -14.008 -19.422 -3.039 1 97.31 95 LEU B O 1
ATOM 2137 N N . LYS B 1 96 ? -13.328 -20.656 -4.691 1 95.62 96 LYS B N 1
ATOM 2138 C CA . LYS B 1 96 ? -11.945 -20.172 -4.582 1 95.62 96 LYS B CA 1
ATOM 2139 C C . LYS B 1 96 ? -11.867 -18.672 -4.809 1 95.62 96 LYS B C 1
ATOM 2141 O O . LYS B 1 96 ? -11.117 -17.969 -4.117 1 95.62 96 LYS B O 1
ATOM 2146 N N . LYS B 1 97 ? -12.617 -18.188 -5.781 1 96.06 97 LYS B N 1
ATOM 2147 C CA . LYS B 1 97 ? -12.648 -16.75 -6.066 1 96.06 97 LYS B CA 1
ATOM 2148 C C . LYS B 1 97 ? -13.164 -15.961 -4.863 1 96.06 97 LYS B C 1
ATOM 2150 O O . LYS B 1 97 ? -12.555 -14.977 -4.453 1 96.06 97 LYS B O 1
ATOM 2155 N N . TYR B 1 98 ? -14.203 -16.5 -4.277 1 97.81 98 TYR B N 1
ATOM 2156 C CA . TYR B 1 98 ? -14.789 -15.836 -3.117 1 97.81 98 TYR B CA 1
ATOM 2157 C C . TYR B 1 98 ? -13.859 -15.914 -1.914 1 97.81 98 TYR B C 1
ATOM 2159 O O . TYR B 1 98 ? -13.734 -14.953 -1.148 1 97.81 98 TYR B O 1
ATOM 2167 N N . LYS B 1 99 ? -13.203 -16.953 -1.753 1 97.81 99 LYS B N 1
ATOM 2168 C CA . LYS B 1 99 ? -12.273 -17.094 -0.635 1 97.81 99 LYS B CA 1
ATOM 2169 C C . LYS B 1 99 ? -11.094 -16.141 -0.767 1 97.81 99 LYS B C 1
ATOM 2171 O O . LYS B 1 99 ? -10.641 -15.562 0.224 1 97.81 99 LYS B O 1
ATOM 2176 N N . THR B 1 100 ? -10.641 -15.977 -1.994 1 96.19 100 THR B N 1
ATOM 2177 C CA . THR B 1 100 ? -9.578 -15 -2.23 1 96.19 100 THR B CA 1
ATOM 2178 C C . THR B 1 100 ? -10.039 -13.602 -1.85 1 96.19 100 THR B C 1
ATOM 2180 O O . THR B 1 100 ? -9.32 -12.867 -1.173 1 96.19 100 THR B O 1
ATOM 2183 N N . CYS B 1 101 ? -11.242 -13.305 -2.252 1 98.44 101 CYS B N 1
ATOM 2184 C CA . CYS B 1 101 ? -11.805 -12.008 -1.904 1 98.44 101 CYS B CA 1
ATOM 2185 C C . CYS B 1 101 ? -11.961 -11.867 -0.394 1 98.44 101 CYS B C 1
ATOM 2187 O O . CYS B 1 101 ? -11.672 -10.805 0.166 1 98.44 101 CYS B O 1
ATOM 2189 N N . ILE B 1 102 ? -12.367 -12.883 0.272 1 98.81 102 ILE B N 1
ATOM 2190 C CA . ILE B 1 102 ? -12.555 -12.867 1.719 1 98.81 102 ILE B CA 1
ATOM 2191 C C . ILE B 1 102 ? -11.219 -12.609 2.41 1 98.81 102 ILE B C 1
ATOM 2193 O O . ILE B 1 102 ? -11.141 -11.797 3.332 1 98.81 102 ILE B O 1
ATOM 2197 N N . VAL B 1 103 ? -10.219 -13.219 1.962 1 98.31 103 VAL B N 1
ATOM 2198 C CA . VAL B 1 103 ? -8.898 -13.031 2.547 1 98.31 103 VAL B CA 1
ATOM 2199 C C . VAL B 1 103 ? -8.445 -11.586 2.34 1 98.31 103 VAL B C 1
ATOM 2201 O O . VAL B 1 103 ? -7.961 -10.938 3.273 1 98.31 103 VAL B O 1
ATOM 2204 N N . GLU B 1 104 ? -8.625 -11.094 1.164 1 98.25 104 GLU B N 1
ATOM 2205 C CA . GLU B 1 104 ? -8.133 -9.758 0.832 1 98.25 104 GLU B CA 1
ATOM 2206 C C . GLU B 1 104 ? -8.93 -8.68 1.567 1 98.25 104 GLU B C 1
ATOM 2208 O O . GLU B 1 104 ? -8.344 -7.797 2.195 1 98.25 104 GLU B O 1
ATOM 2213 N N . TYR B 1 105 ? -10.219 -8.797 1.536 1 98.81 105 TYR B N 1
ATOM 2214 C CA . TYR B 1 105 ? -11.016 -7.84 2.297 1 98.81 105 TYR B CA 1
ATOM 2215 C C . TYR B 1 105 ? -10.758 -7.984 3.791 1 98.81 105 TYR B C 1
ATOM 2217 O O . TYR B 1 105 ? -10.797 -7 4.531 1 98.81 105 TYR B O 1
ATOM 2225 N N . GLY B 1 106 ? -10.57 -9.18 4.227 1 98.81 106 GLY B N 1
ATOM 2226 C CA . GLY B 1 106 ? -10.156 -9.375 5.609 1 98.81 106 GLY B CA 1
ATOM 2227 C C . GLY B 1 106 ? -8.867 -8.656 5.953 1 98.81 106 GLY B C 1
ATOM 2228 O O . GLY B 1 106 ? -8.75 -8.055 7.02 1 98.81 106 GLY B O 1
ATOM 2229 N N . THR B 1 107 ? -7.914 -8.703 5.035 1 98.56 107 THR B N 1
ATOM 2230 C CA . THR B 1 107 ? -6.645 -8.016 5.23 1 98.56 107 THR B CA 1
ATOM 2231 C C . THR B 1 107 ? -6.844 -6.508 5.285 1 98.56 107 THR B C 1
ATOM 2233 O O . THR B 1 107 ? -6.242 -5.828 6.117 1 98.56 107 THR B O 1
ATOM 2236 N N . ALA B 1 108 ? -7.684 -6.012 4.387 1 98.81 108 ALA B N 1
ATOM 2237 C CA . ALA B 1 108 ? -8.016 -4.59 4.445 1 98.81 108 ALA B CA 1
ATOM 2238 C C . ALA B 1 108 ? -8.57 -4.215 5.82 1 98.81 108 ALA B C 1
ATOM 2240 O O . ALA B 1 108 ? -8.156 -3.215 6.41 1 98.81 108 ALA B O 1
ATOM 2241 N N . SER B 1 109 ? -9.445 -5.004 6.355 1 98.88 109 SER B N 1
ATOM 2242 C CA . SER B 1 109 ? -10.156 -4.738 7.598 1 98.88 109 SER B CA 1
ATOM 2243 C C . SER B 1 109 ? -9.234 -4.848 8.805 1 98.88 109 SER B C 1
ATOM 2245 O O . SER B 1 109 ? -9.32 -4.047 9.734 1 98.88 109 SER B O 1
ATOM 2247 N N . ARG B 1 110 ? -8.273 -5.742 8.734 1 98.56 110 ARG B N 1
ATOM 2248 C CA . ARG B 1 110 ? -7.559 -6.09 9.961 1 98.56 110 ARG B CA 1
ATOM 2249 C C . ARG B 1 110 ? -6.141 -5.531 9.938 1 98.56 110 ARG B C 1
ATOM 2251 O O . ARG B 1 110 ? -5.496 -5.434 10.984 1 98.56 110 ARG B O 1
ATOM 2258 N N . ARG B 1 111 ? -5.707 -5.207 8.766 1 98.19 111 ARG B N 1
ATOM 2259 C CA . ARG B 1 111 ? -4.312 -4.785 8.68 1 98.19 111 ARG B CA 1
ATOM 2260 C C . ARG B 1 111 ? -4.203 -3.365 8.133 1 98.19 111 ARG B C 1
ATOM 2262 O O . ARG B 1 111 ? -3.777 -2.453 8.844 1 98.19 111 ARG B O 1
ATOM 2269 N N . PHE B 1 112 ? -4.742 -3.082 6.926 1 98.81 112 PHE B N 1
ATOM 2270 C CA . PHE B 1 112 ? -4.469 -1.825 6.238 1 98.81 112 PHE B CA 1
ATOM 2271 C C . PHE B 1 112 ? -5.23 -0.676 6.891 1 98.81 112 PHE B C 1
ATOM 2273 O O . PHE B 1 112 ? -4.66 0.391 7.133 1 98.81 112 PHE B O 1
ATOM 2280 N N . LEU B 1 113 ? -6.488 -0.887 7.258 1 98.94 113 LEU B N 1
ATOM 2281 C CA . LEU B 1 113 ? -7.312 0.208 7.766 1 98.94 113 LEU B CA 1
ATOM 2282 C C . LEU B 1 113 ? -6.871 0.616 9.164 1 98.94 113 LEU B C 1
ATOM 2284 O O . LEU B 1 113 ? -6.676 1.803 9.438 1 98.94 113 LEU B O 1
ATOM 2288 N N . PRO B 1 114 ? -6.633 -0.286 10.078 1 98.88 114 PRO B N 1
ATOM 2289 C CA . PRO B 1 114 ? -6.121 0.144 11.383 1 98.88 114 PRO B CA 1
ATOM 2290 C C . PRO B 1 114 ? -4.746 0.808 11.281 1 98.88 114 PRO B C 1
ATOM 2292 O O . PRO B 1 114 ? -4.48 1.788 11.984 1 98.88 114 PRO B O 1
ATOM 2295 N N . ALA B 1 115 ? -3.877 0.307 10.391 1 98.5 115 ALA B N 1
ATOM 2296 C CA . ALA B 1 115 ? -2.562 0.917 10.219 1 98.5 115 ALA B CA 1
ATOM 2297 C C . ALA B 1 115 ? -2.684 2.338 9.68 1 98.5 11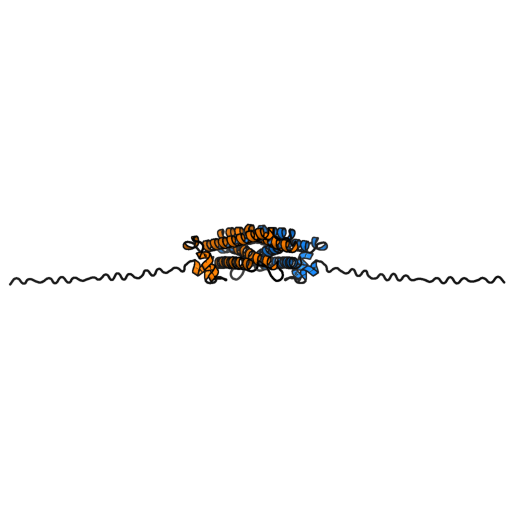5 ALA B C 1
ATOM 2299 O O . ALA B 1 115 ? -1.977 3.244 10.125 1 98.5 115 ALA B O 1
ATOM 2300 N N . ALA B 1 116 ? -3.568 2.514 8.719 1 98.81 116 ALA B N 1
ATOM 2301 C CA . ALA B 1 116 ? -3.795 3.846 8.156 1 98.81 116 ALA B CA 1
ATOM 2302 C C . ALA B 1 116 ? -4.242 4.824 9.242 1 98.81 116 ALA B C 1
ATOM 2304 O O . ALA B 1 116 ? -3.766 5.961 9.289 1 98.81 116 ALA B O 1
ATOM 2305 N N . LEU B 1 117 ? -5.125 4.348 10.094 1 98.88 117 LEU B N 1
ATOM 2306 C CA . LEU B 1 117 ? -5.645 5.207 11.148 1 98.88 117 LEU B CA 1
ATOM 2307 C C . LEU B 1 117 ? -4.551 5.562 12.148 1 98.88 117 LEU B C 1
ATOM 2309 O O . LEU B 1 117 ? -4.414 6.727 12.539 1 98.88 117 LEU B O 1
ATOM 2313 N N . ASP B 1 118 ? -3.771 4.578 12.562 1 98.5 118 ASP B N 1
ATOM 2314 C CA . ASP B 1 118 ? -2.686 4.809 13.516 1 98.5 118 ASP B CA 1
ATOM 2315 C C . ASP B 1 118 ? -1.659 5.785 12.945 1 98.5 118 ASP B C 1
ATOM 2317 O O . ASP B 1 118 ? -1.221 6.707 13.633 1 98.5 118 ASP B O 1
ATOM 2321 N N . ASP B 1 119 ? -1.301 5.594 11.688 1 98.06 119 ASP B N 1
ATOM 2322 C CA . ASP B 1 119 ? -0.331 6.469 11.039 1 98.06 119 ASP B CA 1
ATOM 2323 C C . ASP B 1 119 ? -0.874 7.887 10.898 1 98.06 119 ASP B C 1
ATOM 2325 O O . ASP B 1 119 ? -0.149 8.859 11.125 1 98.06 119 ASP B O 1
ATOM 2329 N N . LEU B 1 120 ? -2.094 7.98 10.562 1 98.31 120 LEU B N 1
ATOM 2330 C CA . LEU B 1 120 ? -2.732 9.289 10.461 1 98.31 120 LEU B CA 1
ATOM 2331 C C . LEU B 1 120 ? -2.668 10.031 11.789 1 98.31 120 LEU B C 1
ATOM 2333 O O . LEU B 1 120 ? -2.285 11.203 11.828 1 98.31 120 LEU B O 1
ATOM 2337 N N . LYS B 1 121 ? -3.016 9.328 12.836 1 97.62 121 LYS B N 1
ATOM 2338 C CA . LYS B 1 121 ? -3.023 9.938 14.164 1 97.62 121 LYS B CA 1
ATOM 2339 C C . LYS B 1 121 ? -1.617 10.352 14.578 1 97.62 121 LYS B C 1
ATOM 2341 O O . LYS B 1 121 ? -1.444 11.367 15.266 1 97.62 121 LYS B O 1
ATOM 2346 N N . ALA B 1 122 ? -0.675 9.641 14.125 1 95.75 122 ALA B N 1
ATOM 2347 C CA . ALA B 1 122 ? 0.714 9.93 14.477 1 95.75 122 ALA B CA 1
ATOM 2348 C C . ALA B 1 122 ? 1.303 10.992 13.547 1 95.75 122 ALA B C 1
ATOM 2350 O O . ALA B 1 122 ? 2.432 11.445 13.75 1 95.75 122 ALA B O 1
ATOM 2351 N N . GLY B 1 123 ? 0.608 11.375 12.516 1 94.69 123 GLY B N 1
ATOM 2352 C CA . GLY B 1 123 ? 1.064 12.406 11.602 1 94.69 123 GLY B CA 1
ATOM 2353 C C . GLY B 1 123 ? 1.877 11.859 10.438 1 94.69 123 GLY B C 1
ATOM 2354 O O . GLY B 1 123 ? 2.492 12.625 9.688 1 94.69 123 GLY B O 1
ATOM 2355 N N . PHE B 1 124 ? 1.852 10.523 10.336 1 95.69 124 PHE B N 1
ATOM 2356 C CA . PHE B 1 124 ? 2.557 9.898 9.219 1 95.69 124 PHE B CA 1
ATOM 2357 C C . PHE B 1 124 ? 1.631 9.734 8.023 1 95.69 124 PHE B C 1
ATOM 2359 O O . PHE B 1 124 ? 1.244 8.609 7.68 1 95.69 124 PHE B O 1
ATOM 2366 N N . PHE B 1 125 ? 1.454 10.758 7.262 1 96.44 125 PHE B N 1
ATOM 2367 C CA . PHE B 1 125 ? 0.428 10.828 6.227 1 96.44 125 PHE B CA 1
ATOM 2368 C C . PHE B 1 125 ? 0.806 9.961 5.031 1 96.44 125 PHE B C 1
ATOM 2370 O O . PHE B 1 125 ? -0.059 9.336 4.41 1 96.44 125 PHE B O 1
ATOM 2377 N N . SER B 1 126 ? 2.078 9.945 4.742 1 95.5 126 SER B N 1
ATOM 2378 C CA . SER B 1 126 ? 2.508 9.148 3.602 1 95.5 126 SER B CA 1
ATOM 2379 C C . SER B 1 126 ? 2.264 7.66 3.844 1 95.5 126 SER B C 1
ATOM 2381 O O . SER B 1 126 ? 1.829 6.941 2.941 1 95.5 126 SER B O 1
ATOM 2383 N N . LEU B 1 127 ? 2.502 7.191 5.02 1 97.75 127 LEU B N 1
ATOM 2384 C CA . LEU B 1 127 ? 2.254 5.801 5.371 1 97.75 127 LEU B CA 1
ATOM 2385 C C . LEU B 1 127 ? 0.758 5.504 5.402 1 97.75 127 LEU B C 1
ATOM 2387 O O . LEU B 1 127 ? 0.316 4.465 4.91 1 97.75 127 LEU B O 1
ATOM 2391 N N . ALA B 1 128 ? 0.058 6.426 5.957 1 98.56 128 ALA B N 1
ATOM 2392 C CA . ALA B 1 128 ? -1.394 6.27 5.977 1 98.56 128 ALA B CA 1
ATOM 2393 C C . ALA B 1 128 ? -1.954 6.176 4.559 1 98.56 128 ALA B C 1
ATOM 2395 O O . ALA B 1 128 ? -2.809 5.332 4.277 1 98.56 128 ALA B O 1
ATOM 2396 N N . LYS B 1 129 ? -1.457 7.035 3.719 1 97.81 129 LYS B N 1
ATOM 2397 C CA . LYS B 1 129 ? -1.892 7.027 2.324 1 97.81 129 LYS B CA 1
ATOM 2398 C C . LYS B 1 129 ? -1.56 5.699 1.65 1 97.81 129 LYS B C 1
ATOM 2400 O O . LYS B 1 129 ? -2.383 5.145 0.92 1 97.81 129 LYS B O 1
ATOM 2405 N N . SER B 1 130 ? -0.437 5.234 1.919 1 97.19 130 SER B N 1
ATOM 2406 C CA . SER B 1 130 ? -0.013 3.967 1.331 1 97.19 130 SER B CA 1
ATOM 2407 C C . SER B 1 130 ? -0.941 2.828 1.742 1 97.19 130 SER B C 1
ATOM 2409 O O . SER B 1 130 ? -1.346 2.018 0.906 1 97.19 130 SER B O 1
ATOM 2411 N N . ASP B 1 131 ? -1.243 2.764 2.99 1 98.38 131 ASP B N 1
ATOM 2412 C CA . ASP B 1 131 ? -2.182 1.746 3.457 1 98.38 131 ASP B CA 1
ATOM 2413 C C . ASP B 1 131 ? -3.549 1.917 2.797 1 98.38 131 ASP B C 1
ATOM 2415 O O . ASP B 1 131 ? -4.18 0.935 2.4 1 98.38 131 ASP B O 1
ATOM 2419 N N . MET B 1 132 ? -3.969 3.125 2.629 1 98.88 132 MET B N 1
ATOM 2420 C CA . MET B 1 132 ? -5.273 3.359 2.016 1 98.88 132 MET B CA 1
ATOM 2421 C C . MET B 1 132 ? -5.254 2.973 0.54 1 98.88 132 MET B C 1
ATOM 2423 O O . MET B 1 132 ? -6.254 2.479 0.011 1 98.88 132 MET B O 1
ATOM 2427 N N . GLU B 1 133 ? -4.184 3.236 -0.128 1 98.38 133 GLU B N 1
ATOM 2428 C CA . GLU B 1 133 ? -4.055 2.828 -1.524 1 98.38 133 GLU B CA 1
ATOM 2429 C C . GLU B 1 133 ? -4.105 1.31 -1.663 1 98.38 133 GLU B C 1
ATOM 2431 O O . GLU B 1 133 ? -4.625 0.789 -2.652 1 98.38 133 GLU B O 1
ATOM 2436 N N . SER B 1 134 ? -3.594 0.664 -0.635 1 98.44 134 SER B N 1
ATOM 2437 C CA . SER B 1 134 ? -3.73 -0.789 -0.624 1 98.44 134 SER B CA 1
ATOM 2438 C C . SER B 1 134 ? -5.195 -1.204 -0.501 1 98.44 134 SER B C 1
ATOM 2440 O O . SER B 1 134 ? -5.629 -2.16 -1.146 1 98.44 134 SER B O 1
ATOM 2442 N N . VAL B 1 135 ? -5.898 -0.495 0.284 1 98.88 135 VAL B N 1
ATOM 2443 C CA . VAL B 1 135 ? -7.32 -0.784 0.427 1 98.88 135 VAL B CA 1
ATOM 2444 C C . VAL B 1 135 ? -8.031 -0.562 -0.908 1 98.88 135 VAL B C 1
ATOM 2446 O O . VAL B 1 135 ? -8.883 -1.356 -1.303 1 98.88 135 VAL B O 1
ATOM 2449 N N . VAL B 1 136 ? -7.715 0.473 -1.615 1 98.81 136 VAL B N 1
ATOM 2450 C CA . VAL B 1 136 ? -8.273 0.731 -2.938 1 98.81 136 VAL B CA 1
ATOM 2451 C C . VAL B 1 136 ? -8.016 -0.463 -3.852 1 98.81 136 VAL B C 1
ATOM 2453 O O . VAL B 1 136 ? -8.93 -0.947 -4.527 1 98.81 136 VAL B O 1
ATOM 2456 N N . SER B 1 137 ? -6.867 -0.954 -3.824 1 97.56 137 SER B N 1
ATOM 2457 C CA . SER B 1 137 ? -6.449 -2.021 -4.727 1 97.56 137 SER B CA 1
ATOM 2458 C C . SER B 1 137 ? -7.176 -3.326 -4.41 1 97.56 137 SER B C 1
ATOM 2460 O O . SER B 1 137 ? -7.402 -4.148 -5.301 1 97.56 137 SER B O 1
ATOM 2462 N N . ILE B 1 138 ? -7.562 -3.514 -3.172 1 98.44 138 ILE B N 1
ATOM 2463 C CA . ILE B 1 138 ? -8.242 -4.734 -2.76 1 98.44 138 ILE B CA 1
ATOM 2464 C C . ILE B 1 138 ? -9.539 -4.895 -3.551 1 98.44 138 ILE B C 1
ATOM 2466 O O . ILE B 1 138 ? -9.852 -5.988 -4.027 1 98.44 138 ILE B O 1
ATOM 2470 N N . ALA B 1 139 ? -10.258 -3.809 -3.734 1 98.19 139 ALA B N 1
ATOM 2471 C CA . ALA B 1 139 ? -11.492 -3.871 -4.508 1 98.19 139 ALA B CA 1
ATOM 2472 C C . ALA B 1 139 ? -11.211 -4.27 -5.957 1 98.19 139 ALA B C 1
ATOM 2474 O O . ALA B 1 139 ? -11.938 -5.078 -6.535 1 98.19 139 ALA B O 1
ATOM 2475 N N . ASP B 1 140 ? -10.164 -3.752 -6.465 1 96.12 140 ASP B N 1
ATOM 2476 C CA . ASP B 1 140 ? -9.773 -4.074 -7.836 1 96.12 140 ASP B CA 1
ATOM 2477 C C . ASP B 1 140 ? -9.367 -5.539 -7.961 1 96.12 140 ASP B C 1
ATOM 2479 O O . ASP B 1 140 ? -9.734 -6.211 -8.93 1 96.12 140 ASP B O 1
ATOM 2483 N N . HIS B 1 141 ? -8.648 -6.016 -7.043 1 95 141 HIS B N 1
ATOM 2484 C CA . HIS B 1 141 ? -8.164 -7.391 -7.082 1 95 141 HIS B CA 1
ATOM 2485 C C . HIS B 1 141 ? -9.305 -8.383 -6.938 1 95 141 HIS B C 1
ATOM 2487 O O . HIS B 1 141 ? -9.344 -9.398 -7.633 1 95 141 HIS B O 1
ATOM 2493 N N . CYS B 1 142 ? -10.203 -8.062 -6.039 1 97.38 142 CYS B N 1
ATOM 2494 C CA . CYS B 1 142 ? -11.367 -8.922 -5.887 1 97.38 142 CYS B CA 1
ATOM 2495 C C . CYS B 1 142 ? -12.195 -8.961 -7.168 1 97.38 142 CYS B C 1
ATOM 2497 O O . CYS B 1 142 ? -12.609 -10.031 -7.617 1 97.38 142 CYS B O 1
ATOM 2499 N N . GLU B 1 143 ? -12.359 -7.828 -7.816 1 96.81 143 GLU B N 1
ATOM 2500 C CA . GLU B 1 143 ? -13.086 -7.762 -9.086 1 96.81 143 GLU B CA 1
ATOM 2501 C C . GLU B 1 143 ? -12.414 -8.625 -10.148 1 96.81 143 GLU B C 1
ATOM 2503 O O . GLU B 1 143 ? -13.094 -9.312 -10.914 1 96.81 143 GLU B O 1
ATOM 2508 N N . ALA B 1 144 ? -11.164 -8.656 -10.117 1 93.31 144 ALA B N 1
ATOM 2509 C CA . ALA B 1 144 ? -10.375 -9.312 -11.156 1 93.31 144 ALA B CA 1
ATOM 2510 C C . ALA B 1 144 ? -10.438 -10.828 -11.008 1 93.31 144 ALA B C 1
ATOM 2512 O O . ALA B 1 144 ? -10.055 -11.562 -11.922 1 93.31 144 ALA B O 1
ATOM 2513 N N . GLN B 1 145 ? -10.875 -11.281 -9.797 1 93.88 145 GLN B N 1
ATOM 2514 C CA . GLN B 1 145 ? -11.031 -12.719 -9.625 1 93.88 145 GLN B CA 1
ATOM 2515 C C . GLN B 1 145 ? -12.102 -13.273 -10.562 1 93.88 145 GLN B C 1
ATOM 2517 O O . GLN B 1 145 ? -12.094 -14.461 -10.891 1 93.88 145 GLN B O 1
ATOM 2522 N N . PHE B 1 146 ? -12.977 -12.43 -10.945 1 94.31 146 PHE B N 1
ATOM 2523 C CA . PHE B 1 146 ? -14.117 -12.852 -11.758 1 94.31 146 PHE B CA 1
ATOM 2524 C C . PHE B 1 146 ? -13.938 -12.43 -13.211 1 94.31 146 PHE B C 1
ATOM 2526 O O . PHE B 1 146 ? -14.047 -11.242 -13.539 1 94.31 146 PHE B O 1
ATOM 2533 N N . ALA B 1 147 ? -13.422 -13.414 -14.016 1 79.12 147 ALA B N 1
ATOM 2534 C CA . ALA B 1 147 ? -13.234 -13.164 -15.438 1 79.12 147 ALA B CA 1
ATOM 2535 C C . ALA B 1 147 ? -14.57 -12.914 -16.141 1 79.12 147 ALA B C 1
ATOM 2537 O O . ALA B 1 147 ? -15.547 -13.625 -15.891 1 79.12 147 ALA B O 1
ATOM 2538 N N . GLY B 1 148 ? -14.672 -11.773 -16.812 1 80.31 148 GLY B N 1
ATOM 2539 C CA . GLY B 1 148 ? -15.898 -11.461 -17.531 1 80.31 148 GLY B CA 1
ATOM 2540 C C . GLY B 1 148 ? -16.875 -10.648 -16.719 1 80.31 148 GLY B C 1
ATOM 2541 O O . GLY B 1 148 ? -16.562 -9.547 -16.266 1 80.31 148 GLY B O 1
ATOM 2542 N N . SER B 1 149 ? -18.047 -11.523 -16.297 1 86.69 149 SER B N 1
ATOM 2543 C CA . SER B 1 149 ? -19.078 -10.82 -15.547 1 86.69 149 SER B CA 1
ATOM 2544 C C . SER B 1 149 ? -18.953 -11.102 -14.055 1 86.69 149 SER B C 1
ATOM 2546 O O . SER B 1 149 ? -19.125 -12.242 -13.617 1 86.69 149 SER B O 1
ATOM 2548 N N . SER B 1 150 ? -18.656 -10.117 -13.211 1 93.75 150 SER B N 1
ATOM 2549 C CA . SER B 1 150 ? -18.516 -10.258 -11.766 1 93.75 150 SER B CA 1
ATOM 2550 C C . SER B 1 150 ? -19.828 -9.969 -11.055 1 93.75 150 SER B C 1
ATOM 2552 O O . SER B 1 150 ? -20.469 -8.945 -11.312 1 93.75 150 SER B O 1
ATOM 2554 N N . PRO B 1 151 ? -20.25 -10.898 -10.242 1 95.88 151 PRO B N 1
ATOM 2555 C CA . PRO B 1 151 ? -21.438 -10.633 -9.438 1 95.88 151 PRO B CA 1
ATOM 2556 C C . PRO B 1 151 ? -21.219 -9.562 -8.367 1 95.88 151 PRO B C 1
ATOM 2558 O O . PRO B 1 151 ? -22.141 -9.188 -7.656 1 95.88 151 PRO B O 1
ATOM 2561 N N . LEU B 1 152 ? -19.953 -9.062 -8.297 1 98.06 152 LEU B N 1
ATOM 2562 C CA . LEU B 1 152 ? -19.594 -8.203 -7.18 1 98.06 152 LEU B CA 1
ATOM 2563 C C . LEU B 1 152 ? -19.281 -6.789 -7.656 1 98.06 152 LEU B C 1
ATOM 2565 O O . LEU B 1 152 ? -18.844 -5.945 -6.871 1 98.06 152 LEU B O 1
ATOM 2569 N N . THR B 1 153 ? -19.516 -6.477 -8.883 1 98 153 THR B N 1
ATOM 2570 C CA . THR B 1 153 ? -19.062 -5.234 -9.508 1 98 153 THR B CA 1
ATOM 2571 C C . THR B 1 153 ? -19.578 -4.027 -8.727 1 98 153 THR B C 1
ATOM 2573 O O . THR B 1 153 ? -18.812 -3.129 -8.383 1 98 153 THR B O 1
ATOM 2576 N N . GLY B 1 154 ? -20.859 -3.998 -8.469 1 97.94 154 GLY B N 1
ATOM 2577 C CA . GLY B 1 154 ? -21.422 -2.875 -7.746 1 97.94 154 GLY B CA 1
ATOM 2578 C C . GLY B 1 154 ? -20.828 -2.695 -6.359 1 97.94 154 GLY B C 1
ATOM 2579 O O . GLY B 1 154 ? -20.484 -1.58 -5.969 1 97.94 154 GLY B O 1
ATOM 2580 N N . ARG B 1 155 ? -20.656 -3.746 -5.633 1 98.31 155 ARG B N 1
ATOM 2581 C CA . ARG B 1 155 ? -20.141 -3.699 -4.273 1 98.31 155 ARG B CA 1
ATOM 2582 C C . ARG B 1 155 ? -18.656 -3.357 -4.27 1 98.31 155 ARG B C 1
ATOM 2584 O O . ARG B 1 155 ? -18.188 -2.561 -3.447 1 98.31 155 ARG B O 1
ATOM 2591 N N . ASN B 1 156 ? -17.953 -3.932 -5.203 1 98.5 156 ASN B N 1
ATOM 2592 C CA . ASN B 1 156 ? -16.531 -3.6 -5.328 1 98.5 156 ASN B CA 1
ATOM 2593 C C . ASN B 1 156 ? -16.328 -2.131 -5.695 1 98.5 156 ASN B C 1
ATOM 2595 O O . ASN B 1 156 ? -15.438 -1.472 -5.164 1 98.5 156 ASN B O 1
ATOM 2599 N N . LYS B 1 157 ? -17.125 -1.633 -6.57 1 98.31 157 LYS B N 1
ATOM 2600 C CA . LYS B 1 157 ? -17.016 -0.238 -6.984 1 98.31 157 LYS B CA 1
ATOM 2601 C C . LYS B 1 157 ? -17.297 0.707 -5.82 1 98.31 157 LYS B C 1
ATOM 2603 O O . LYS B 1 157 ? -16.625 1.724 -5.656 1 98.31 157 LYS B O 1
ATOM 2608 N N . ALA B 1 158 ? -18.297 0.425 -5.059 1 98.69 158 ALA B N 1
ATOM 2609 C CA . ALA B 1 158 ? -18.641 1.254 -3.906 1 98.69 158 ALA B CA 1
ATOM 2610 C C . ALA B 1 158 ? -17.484 1.295 -2.9 1 98.69 158 ALA B C 1
ATOM 2612 O O . ALA B 1 158 ? -17.156 2.357 -2.369 1 98.69 158 ALA B O 1
ATOM 2613 N N . THR B 1 159 ? -16.891 0.139 -2.643 1 98.88 159 THR B N 1
ATOM 2614 C CA . THR B 1 159 ? -15.758 0.07 -1.732 1 98.88 159 THR B CA 1
ATOM 2615 C C . THR B 1 159 ? -14.555 0.799 -2.316 1 98.88 159 THR B C 1
ATOM 2617 O O . THR B 1 159 ? -13.883 1.557 -1.616 1 98.88 159 THR B O 1
ATOM 2620 N N . HIS B 1 160 ? -14.273 0.597 -3.588 1 98.88 160 HIS B N 1
ATOM 2621 C CA . HIS B 1 160 ? -13.195 1.284 -4.285 1 98.88 160 HIS B CA 1
ATOM 2622 C C . HIS B 1 160 ? -13.336 2.799 -4.164 1 98.88 160 HIS B C 1
ATOM 2624 O O . HIS B 1 160 ? -12.375 3.488 -3.811 1 98.88 160 HIS B O 1
ATOM 2630 N N . ASP B 1 161 ? -14.516 3.262 -4.434 1 98.81 161 ASP B N 1
ATOM 2631 C CA . ASP B 1 161 ? -14.727 4.703 -4.527 1 98.81 161 ASP B CA 1
ATOM 2632 C C . ASP B 1 161 ? -14.555 5.371 -3.164 1 98.81 161 ASP B C 1
ATOM 2634 O O . ASP B 1 161 ? -13.93 6.426 -3.057 1 98.81 161 ASP B O 1
ATOM 2638 N N . ILE B 1 162 ? -15.039 4.785 -2.156 1 98.94 162 ILE B N 1
ATOM 2639 C CA . ILE B 1 162 ? -14.922 5.418 -0.846 1 98.94 162 ILE B CA 1
ATOM 2640 C C . ILE B 1 162 ? -13.484 5.32 -0.347 1 98.94 162 ILE B C 1
ATOM 2642 O O . ILE B 1 162 ? -12.992 6.234 0.316 1 98.94 162 ILE B O 1
ATOM 2646 N N . ALA B 1 163 ? -12.82 4.203 -0.619 1 98.94 163 ALA B N 1
ATOM 2647 C CA . ALA B 1 163 ? -11.414 4.07 -0.249 1 98.94 163 ALA B CA 1
ATOM 2648 C C . ALA B 1 163 ? -10.555 5.09 -0.991 1 98.94 163 ALA B C 1
ATOM 2650 O O . ALA B 1 163 ? -9.656 5.703 -0.403 1 98.94 163 ALA B O 1
ATOM 2651 N N . ASN B 1 164 ? -10.844 5.23 -2.273 1 98.88 164 ASN B N 1
ATOM 2652 C CA . ASN B 1 164 ? -10.094 6.18 -3.086 1 98.88 164 ASN B CA 1
ATOM 2653 C C . ASN B 1 164 ? -10.328 7.617 -2.629 1 98.88 164 ASN B C 1
ATOM 2655 O O . ASN B 1 164 ? -9.398 8.422 -2.592 1 98.88 164 ASN B O 1
ATOM 2659 N N . MET B 1 165 ? -11.531 7.891 -2.361 1 98.88 165 MET B N 1
ATOM 2660 C CA . MET B 1 165 ? -11.883 9.188 -1.783 1 98.88 165 MET B CA 1
ATOM 2661 C C . MET B 1 165 ? -11.102 9.438 -0.499 1 98.88 165 MET B C 1
ATOM 2663 O O . MET B 1 165 ? -10.555 10.523 -0.303 1 98.88 165 MET B O 1
ATOM 2667 N N . THR B 1 166 ? -10.984 8.461 0.363 1 98.94 166 THR B N 1
ATOM 2668 C CA . THR B 1 166 ? -10.281 8.57 1.638 1 98.94 166 THR B CA 1
ATOM 2669 C C . THR B 1 166 ? -8.781 8.734 1.419 1 98.94 166 THR B C 1
ATOM 2671 O O . THR B 1 166 ? -8.141 9.562 2.074 1 98.94 166 THR B O 1
ATOM 2674 N N . ALA B 1 167 ? -8.242 7.949 0.491 1 98.75 167 ALA B N 1
ATOM 2675 C CA . ALA B 1 167 ? -6.824 8.094 0.163 1 98.75 167 ALA B CA 1
ATOM 2676 C C . ALA B 1 167 ? -6.516 9.516 -0.299 1 98.75 167 ALA B C 1
ATOM 2678 O O . ALA B 1 167 ? -5.477 10.078 0.057 1 98.75 167 ALA B O 1
ATOM 2679 N N . ASP B 1 168 ? -7.402 10.047 -1.033 1 98.5 168 ASP B N 1
ATOM 2680 C CA . ASP B 1 168 ? -7.215 11.391 -1.566 1 98.5 168 ASP B CA 1
ATOM 2681 C C . ASP B 1 168 ? -7.297 12.438 -0.457 1 98.5 168 ASP B C 1
ATOM 2683 O O . ASP B 1 168 ? -6.598 13.453 -0.5 1 98.5 168 ASP B O 1
ATOM 2687 N N . ILE B 1 169 ? -8.164 12.234 0.484 1 98.5 169 ILE B N 1
ATOM 2688 C CA . ILE B 1 169 ? -8.211 13.109 1.651 1 98.5 169 ILE B CA 1
ATOM 2689 C C . ILE B 1 169 ? -6.848 13.117 2.344 1 98.5 169 ILE B C 1
ATOM 2691 O O . ILE B 1 169 ? -6.316 14.18 2.674 1 98.5 169 ILE B O 1
ATOM 2695 N N . ILE B 1 170 ? -6.281 11.977 2.523 1 98.19 170 ILE B N 1
ATOM 2696 C CA . ILE B 1 170 ? -5 11.852 3.217 1 98.19 170 ILE B CA 1
ATOM 2697 C C . ILE B 1 170 ? -3.895 12.469 2.367 1 98.19 170 ILE B C 1
ATOM 2699 O O . ILE B 1 170 ? -2.977 13.102 2.896 1 98.19 170 ILE B O 1
ATOM 2703 N N . ARG B 1 171 ? -4.016 12.289 1.104 1 96 171 ARG B N 1
ATOM 2704 C CA . ARG B 1 171 ? -3.061 12.93 0.207 1 96 171 ARG B CA 1
ATOM 2705 C C . ARG B 1 171 ? -3.062 14.445 0.397 1 96 171 ARG B C 1
ATOM 2707 O O . ARG B 1 171 ? -2.004 15.078 0.395 1 96 171 ARG B O 1
ATOM 2714 N N . TYR B 1 172 ? -4.227 15.008 0.511 1 95.94 172 TYR B N 1
ATOM 2715 C CA . TYR B 1 172 ? -4.363 16.438 0.746 1 95.94 172 TYR B CA 1
ATOM 2716 C C . TYR B 1 172 ? -3.648 16.859 2.027 1 95.94 172 TYR B C 1
ATOM 2718 O O . TYR B 1 172 ? -2.938 17.859 2.051 1 95.94 172 TYR B O 1
ATOM 2726 N N . LEU B 1 173 ? -3.82 16.062 3.062 1 94.12 173 LEU B N 1
ATOM 2727 C CA . LEU B 1 173 ? -3.18 16.359 4.34 1 94.12 173 LEU B CA 1
ATOM 2728 C C . LEU B 1 173 ? -1.662 16.266 4.219 1 94.12 173 LEU B C 1
ATOM 2730 O O . LEU B 1 173 ? -0.939 17.062 4.816 1 94.12 173 LEU B O 1
ATOM 2734 N N . PHE B 1 174 ? -1.262 15.266 3.502 1 89.94 174 PHE B N 1
ATOM 2735 C CA . PHE B 1 174 ? 0.167 15.078 3.277 1 89.94 174 PHE B CA 1
ATOM 2736 C C . PHE B 1 174 ? 0.776 16.297 2.611 1 89.94 174 PHE B C 1
ATOM 2738 O O . PHE B 1 174 ? 1.874 16.734 2.973 1 89.94 174 PHE B O 1
ATOM 2745 N N . GLY B 1 175 ? 0.065 16.922 1.743 1 83.69 175 GLY B N 1
ATOM 2746 C CA . GLY B 1 175 ? 0.567 18.078 1.012 1 83.69 175 GLY B CA 1
ATOM 2747 C C . GLY B 1 175 ? 0.416 19.375 1.774 1 83.69 175 GLY B C 1
ATOM 2748 O O . GLY B 1 175 ? 1.059 20.375 1.442 1 83.69 175 GLY B O 1
ATOM 2749 N N . ASN B 1 176 ? -0.41 19.438 2.826 1 77.25 176 ASN B N 1
ATOM 2750 C CA . ASN B 1 176 ? -0.71 20.688 3.518 1 77.25 176 ASN B CA 1
ATOM 2751 C C . ASN B 1 176 ? -0.29 20.625 4.984 1 77.25 176 ASN B C 1
ATOM 2753 O O . ASN B 1 176 ? -0.746 21.438 5.797 1 77.25 176 ASN B O 1
ATOM 2757 N N . ASN B 1 177 ? 0.529 19.703 5.398 1 69.06 177 ASN B N 1
ATOM 2758 C CA . ASN B 1 177 ? 1.035 19.625 6.766 1 69.06 177 ASN B CA 1
ATOM 2759 C C . ASN B 1 177 ? 2.471 20.141 6.859 1 69.06 177 ASN B C 1
ATOM 2761 O O . ASN B 1 177 ? 3.227 20.062 5.891 1 69.06 177 ASN B O 1
#

Organism: NCBI:txid1240361

Solvent-accessible surface area (backbone atoms only — not comparable to full-atom values): 19541 Å² total; per-residue (Å²): 136,83,81,77,77,77,77,77,78,76,77,74,77,75,74,76,71,71,68,72,63,72,74,69,68,70,71,64,74,53,62,57,58,66,61,19,68,80,34,89,39,33,70,59,42,47,53,57,46,65,70,39,77,68,48,83,80,37,56,72,68,52,43,47,49,52,38,51,51,54,34,46,52,46,42,49,52,52,33,51,49,46,57,57,56,46,75,71,50,79,53,66,71,59,37,50,41,46,50,54,35,38,52,44,41,44,42,32,63,70,45,30,49,54,48,19,51,53,26,44,74,72,66,37,30,67,59,14,26,42,26,28,50,41,43,24,46,42,30,53,52,42,51,62,58,35,76,85,81,46,96,49,52,71,62,31,49,56,43,24,51,46,23,45,36,37,26,40,45,33,47,51,49,50,74,71,106,136,87,79,78,78,77,78,76,79,77,77,74,77,74,73,75,72,71,66,71,63,71,73,70,69,69,71,63,75,52,63,57,60,65,62,18,67,81,34,89,39,34,70,58,42,47,53,57,47,67,71,40,77,71,49,83,80,37,55,73,70,53,42,46,50,51,38,50,51,54,33,47,52,47,42,49,52,51,34,51,48,46,58,60,55,47,75,73,49,77,52,67,72,58,37,52,42,46,50,52,33,39,53,44,41,44,41,32,62,70,46,30,50,56,49,19,51,53,26,45,75,71,66,37,29,67,61,15,26,41,27,28,48,41,44,23,46,41,29,54,54,43,49,62,59,35,76,86,80,44,96,48,51,70,62,30,48,55,43,24,51,46,24,45,36,36,24,41,46,33,48,52,48,52,73,73,107

Radius of gyration: 34.44 Å; Cα contacts (8 Å, |Δi|>4): 369; chains: 2; bounding box: 83×174×88 Å

pLDDT: mean 87.69, std 20.2, range [32.56, 98.94]

Secondary structure (DSSP, 8-state):
------------------------------HHHHHHTTSSSHHHHHHHHHTSGGGGG--HHHHHHHHHHHHHHHHHHHHHHHHHHHTT---HHHHHHHHHHHHHHHHIIIIIHHHHHHHHHHT-HHHHHHHHHHHHHHHHHHHHTSSSS-TTHHHHHHHHHHHHHHHHHHHHHHHT-/------------------------------HHHHHHTTSSSHHHHHHHHHTSGGGGG--HHHHHHHHHHHHHHHHHHHHHHHHHHHTT---HHHHHHHHHHHHHHHHIIIIIHHHHHHHHHHT-HHHHHHHHHHHHHHHHHHHHTSSSS-TTHHHHHHHHHHHHHHHHHHHHHHHH-

InterPro domains:
  IPR006501 Pectinesterase inhibitor domain [PF04043] (32-155)
  IPR006501 Pectinesterase inhibitor domain [SM00856] (27-169)
  IPR006501 Pectinesterase inhibitor domain [TIGR01614] (5-173)
  IPR034087 Cell wall/vacuolar inhibitor of fructosidase [cd15796] (29-173)
  IPR052421 Plant Cell Wall Enzyme Inhibitor [PTHR36710] (2-173)

Nearest PDB structures (foldseek):
  2cj7-assembly1_A  TM=9.492E-01  e=7.442E-08  Nicotiana tabacum
  2cj5-assembly1_A  TM=9.512E-01  e=1.320E-07  Nicotiana tabacum
  1xg2-assembly1_B  TM=9.180E-01  e=3.961E-07  Actinidia chinensis
  1x8z-assembly1_A-2  TM=7.251E-01  e=7.301E-06  Arabidopsis thaliana
  1x8z-assembly3_A  TM=7.251E-01  e=7.301E-06  Arabidopsis thaliana